Protein AF-A0A1M7NJV4-F1 (afdb_monomer_lite)

Secondary structure (DSSP, 8-state):
-HHHHHHHHHHHHHHHHHH-TTS-THHHHHHHHHHHHHHHHTT-S--PPTTS------HHHHHHHSS--TTHHHHHHHHHHHHHHHHHHHHHHHHHHHHTT----HHHHHHHHHHHHHHHTTHHHHIIIIIS-HHHHHHHHHHHHHTT-SSHHHHHHHHHHHHHHHHHHHHHTSSHHHHHHHHHHHHHHHHHTTSHHHH-S-TTSTT--THHHHHHHHHHHHHHHH-S-SSSHHHHHHHHHHT--

Foldseek 3Di:
DLVVQLVVQVVVLVVVCVVCVPADPCLSVLSNVLSNVVSVLVVLQDCDPPPDDDDPDPLQVCLLRNNDDPVVVVVVVVVVVVLVVLVVVLVVVQVVVVVVVDHDGSVLSSQLSLLQSLLSSLVSVLSLLPPSDDSSNVVQLVLCVVLPHPPSSVVSNVLSVLSNLLNVCSNQLNVLQVNLVSLLVSLVCCLPSVCQVVQDQALPGDVGHSVVSNVSSVSSVVCNVVHRGCSHVVVVVVVVVVVVD

Structure (mmCIF, N/CA/C/O backbone):
data_AF-A0A1M7NJV4-F1
#
_entry.id   AF-A0A1M7NJV4-F1
#
loop_
_atom_site.group_PDB
_atom_site.id
_atom_site.type_symbol
_atom_site.label_atom_id
_atom_site.label_alt_id
_atom_site.label_comp_id
_atom_site.label_asym_id
_atom_site.label_entity_id
_atom_site.label_seq_id
_atom_site.pdbx_PDB_ins_code
_atom_site.Cartn_x
_atom_site.Cartn_y
_atom_site.Cartn_z
_atom_site.occupancy
_atom_site.B_iso_or_equiv
_atom_site.auth_seq_id
_atom_site.auth_comp_id
_atom_site.auth_asym_id
_atom_site.auth_atom_id
_atom_site.pdbx_PDB_model_num
ATOM 1 N N . MET A 1 1 ? 15.628 10.078 13.661 1.00 40.88 1 MET A N 1
ATOM 2 C CA . MET A 1 1 ? 14.170 10.239 13.890 1.00 40.88 1 MET A CA 1
ATOM 3 C C . MET A 1 1 ? 13.419 8.907 13.846 1.00 40.88 1 MET A C 1
ATOM 5 O O . MET A 1 1 ? 12.676 8.632 14.776 1.00 40.88 1 MET A O 1
ATOM 9 N N . VAL A 1 2 ? 13.669 8.038 12.860 1.00 42.34 2 VAL A N 1
ATOM 10 C CA . VAL A 1 2 ? 13.014 6.716 12.726 1.00 42.34 2 VAL A CA 1
ATOM 11 C C . VAL A 1 2 ? 13.195 5.797 13.944 1.00 42.34 2 VAL A C 1
ATOM 13 O O . VAL A 1 2 ? 12.222 5.242 14.440 1.00 42.34 2 VAL A O 1
ATOM 16 N N . VAL A 1 3 ? 14.412 5.693 14.490 1.00 42.31 3 VAL A N 1
ATOM 17 C CA . VAL A 1 3 ? 14.688 4.879 15.693 1.00 42.31 3 VAL A CA 1
ATOM 18 C C . VAL A 1 3 ? 13.903 5.376 16.912 1.00 42.31 3 VAL A C 1
ATOM 20 O O . VAL A 1 3 ? 13.422 4.574 17.702 1.00 42.31 3 VAL A O 1
ATOM 23 N N . ILE A 1 4 ? 13.716 6.694 17.038 1.00 49.59 4 ILE A N 1
ATOM 24 C CA . ILE A 1 4 ? 12.954 7.304 18.136 1.00 49.59 4 ILE A CA 1
ATOM 25 C C . ILE A 1 4 ? 11.461 6.991 17.977 1.00 49.59 4 ILE A C 1
ATOM 27 O O . ILE A 1 4 ? 10.829 6.583 18.943 1.00 49.59 4 ILE A O 1
ATOM 31 N N . ALA A 1 5 ? 10.913 7.096 16.763 1.00 46.47 5 ALA A N 1
ATOM 32 C CA . ALA A 1 5 ? 9.524 6.725 16.486 1.00 46.47 5 ALA A CA 1
ATOM 33 C C . ALA A 1 5 ? 9.264 5.227 16.739 1.00 46.47 5 ALA A C 1
ATOM 35 O O . ALA A 1 5 ? 8.268 4.876 17.370 1.00 46.47 5 ALA A O 1
ATOM 36 N N . LEU A 1 6 ? 10.194 4.357 16.326 1.00 47.84 6 LEU A N 1
ATOM 37 C CA . LEU A 1 6 ? 10.140 2.915 16.579 1.00 47.84 6 LEU A CA 1
ATOM 38 C C . LEU A 1 6 ? 10.156 2.610 18.084 1.00 47.84 6 LEU A C 1
ATOM 40 O O . LEU A 1 6 ? 9.338 1.835 18.571 1.00 47.84 6 LEU A O 1
ATOM 44 N N . LEU A 1 7 ? 11.049 3.268 18.831 1.00 55.03 7 LEU A N 1
ATOM 45 C CA . LEU A 1 7 ? 11.130 3.148 20.286 1.00 55.03 7 LEU A CA 1
ATOM 46 C C . LEU A 1 7 ? 9.853 3.649 20.964 1.00 55.03 7 LEU A C 1
ATOM 48 O O . LEU A 1 7 ? 9.357 2.979 21.861 1.00 55.03 7 LEU A O 1
ATOM 52 N N . CYS A 1 8 ? 9.276 4.769 20.522 1.00 54.75 8 CYS A N 1
ATOM 53 C CA . CYS A 1 8 ? 8.014 5.272 21.063 1.00 54.75 8 CYS A CA 1
ATOM 54 C C . CYS A 1 8 ? 6.864 4.279 20.848 1.00 54.75 8 CYS A C 1
ATOM 56 O O . CYS A 1 8 ? 6.120 4.014 21.787 1.00 54.75 8 CYS A O 1
ATOM 58 N N . VAL A 1 9 ? 6.740 3.686 19.656 1.00 52.31 9 VAL A N 1
ATOM 59 C CA . VAL A 1 9 ? 5.712 2.672 19.359 1.00 52.31 9 VAL A CA 1
ATOM 60 C C . VAL A 1 9 ? 5.905 1.417 20.212 1.00 52.31 9 VAL A C 1
ATOM 62 O O . VAL A 1 9 ? 4.943 0.930 20.806 1.00 52.31 9 VAL A O 1
ATOM 65 N N . VAL A 1 10 ? 7.141 0.918 20.320 1.00 55.34 10 VAL A N 1
ATOM 66 C CA . VAL A 1 10 ? 7.466 -0.250 21.155 1.00 55.34 10 VAL A CA 1
ATOM 67 C C . VAL A 1 10 ? 7.158 0.034 22.622 1.00 55.34 10 VAL A C 1
ATOM 69 O O . VAL A 1 10 ? 6.495 -0.769 23.271 1.00 55.34 10 VAL A O 1
ATOM 72 N N . VAL A 1 11 ? 7.570 1.193 23.140 1.00 63.31 11 VAL A N 1
ATOM 73 C CA . VAL A 1 11 ? 7.307 1.597 24.528 1.00 63.31 11 VAL A CA 1
ATOM 74 C C . VAL A 1 11 ? 5.807 1.718 24.785 1.00 63.31 11 VAL A C 1
ATOM 76 O O . VAL A 1 11 ? 5.327 1.188 25.781 1.00 63.31 11 VAL A O 1
ATOM 79 N N . VAL A 1 12 ? 5.045 2.349 23.888 1.00 60.28 12 VAL A N 1
ATOM 80 C CA . VAL A 1 12 ? 3.585 2.473 24.028 1.00 60.28 12 VAL A CA 1
ATOM 81 C C . VAL A 1 12 ? 2.908 1.100 24.009 1.00 60.28 12 VAL A C 1
ATOM 83 O O . VAL A 1 12 ? 2.058 0.841 24.860 1.00 60.28 12 VAL A O 1
ATOM 86 N N . GLY A 1 13 ? 3.307 0.196 23.109 1.00 58.28 13 GLY A N 1
ATOM 87 C CA . GLY A 1 13 ? 2.750 -1.158 23.061 1.00 58.28 13 GLY A CA 1
ATOM 88 C C . GLY A 1 13 ? 3.118 -2.012 24.280 1.00 58.28 13 GLY A C 1
ATOM 89 O O . GLY A 1 13 ? 2.269 -2.734 24.797 1.00 58.28 13 GLY A O 1
ATOM 90 N N . VAL A 1 14 ? 4.340 -1.876 24.810 1.00 60.66 14 VAL A N 1
ATOM 91 C CA . VAL A 1 14 ? 4.762 -2.533 26.061 1.00 60.66 14 VAL A CA 1
ATOM 92 C C . VAL A 1 14 ? 3.999 -1.971 27.264 1.00 60.66 14 VAL A C 1
ATOM 94 O O . VAL A 1 14 ? 3.528 -2.732 28.105 1.00 60.66 14 VAL A O 1
ATOM 97 N N . VAL A 1 15 ? 3.808 -0.652 27.343 1.00 64.88 15 VAL A N 1
ATOM 98 C CA . VAL A 1 15 ? 3.004 -0.024 28.404 1.00 64.88 15 VAL A CA 1
ATOM 99 C C . VAL A 1 15 ? 1.544 -0.478 28.328 1.00 64.88 15 VAL A C 1
ATOM 101 O O . VAL A 1 15 ? 0.939 -0.737 29.368 1.00 64.88 15 VAL A O 1
ATOM 104 N N . ALA A 1 16 ? 0.982 -0.622 27.125 1.00 55.34 16 ALA A N 1
ATOM 105 C CA . ALA A 1 16 ? -0.363 -1.158 26.930 1.00 55.34 16 ALA A CA 1
ATOM 106 C C . ALA A 1 16 ? -0.474 -2.622 27.397 1.00 55.34 16 ALA A C 1
ATOM 108 O O . ALA A 1 16 ? -1.422 -2.955 28.106 1.00 55.34 16 ALA A O 1
ATOM 109 N N . LEU A 1 17 ? 0.526 -3.462 27.093 1.00 58.78 17 LEU A N 1
ATOM 110 C CA . LEU A 1 17 ? 0.612 -4.852 27.565 1.00 58.78 17 LEU A CA 1
ATOM 111 C C . LEU A 1 17 ? 0.644 -4.933 29.101 1.00 58.78 17 LEU A C 1
ATOM 113 O O . LEU A 1 17 ? -0.064 -5.741 29.694 1.00 58.78 17 LEU A O 1
ATOM 117 N N . ILE A 1 18 ? 1.429 -4.065 29.749 1.00 66.75 18 ILE A N 1
ATOM 118 C CA . ILE A 1 18 ? 1.540 -4.012 31.216 1.00 66.75 18 ILE A CA 1
ATOM 119 C C . ILE A 1 18 ? 0.222 -3.554 31.860 1.00 66.75 18 ILE A C 1
ATOM 121 O O . ILE A 1 18 ? -0.137 -4.028 32.936 1.00 66.75 18 ILE A O 1
ATOM 125 N N . ARG A 1 19 ? -0.506 -2.627 31.224 1.00 62.19 19 ARG A N 1
ATOM 126 C CA . ARG A 1 19 ? -1.751 -2.060 31.769 1.00 62.19 19 ARG A CA 1
ATOM 127 C C . ARG A 1 19 ? -2.991 -2.922 31.528 1.00 62.19 19 ARG A C 1
ATOM 129 O O . ARG A 1 19 ? -3.956 -2.779 32.274 1.00 62.19 19 ARG A O 1
ATOM 136 N N . HIS A 1 20 ? -2.965 -3.819 30.542 1.00 59.84 20 HIS A N 1
ATOM 137 C CA . HIS A 1 20 ? -4.092 -4.692 30.195 1.00 59.84 20 HIS A CA 1
ATOM 138 C C . HIS A 1 20 ? -3.689 -6.181 30.152 1.00 59.84 20 HIS A C 1
ATOM 140 O O . HIS A 1 20 ? -3.810 -6.820 29.108 1.00 59.84 20 HIS A O 1
ATOM 146 N N . PRO A 1 21 ? -3.263 -6.777 31.285 1.00 56.53 21 PRO A N 1
ATOM 147 C CA . PRO A 1 21 ? -2.762 -8.158 31.332 1.00 56.53 21 PRO A CA 1
ATOM 148 C C . PRO A 1 21 ? -3.819 -9.225 30.993 1.00 56.53 21 PRO A C 1
ATOM 150 O O . PRO A 1 21 ? -3.460 -10.352 30.666 1.00 56.53 21 PRO A O 1
ATOM 153 N N . ASN A 1 22 ? -5.108 -8.867 31.043 1.00 57.56 22 ASN A N 1
ATOM 154 C CA . ASN A 1 22 ? -6.239 -9.742 30.711 1.00 57.56 22 ASN A CA 1
ATOM 155 C C . ASN A 1 22 ? -6.882 -9.412 29.348 1.00 57.56 22 ASN A C 1
ATOM 157 O O . ASN A 1 22 ? -7.946 -9.946 29.036 1.00 57.56 22 ASN A O 1
ATOM 161 N N . GLY A 1 23 ? -6.292 -8.504 28.560 1.00 56.00 23 GLY A N 1
ATOM 162 C CA . GLY A 1 23 ? -6.743 -8.242 27.191 1.00 56.00 23 GLY A CA 1
ATOM 163 C C . GLY A 1 23 ? -6.488 -9.458 26.289 1.00 56.00 23 GLY A C 1
ATOM 164 O O . GLY A 1 23 ? -5.584 -10.249 26.578 1.00 56.00 23 GLY A O 1
ATOM 165 N N . PRO A 1 24 ? -7.268 -9.664 25.211 1.00 54.44 24 PRO A N 1
ATOM 166 C CA . PRO A 1 24 ? -6.994 -10.729 24.252 1.00 54.44 24 PRO A CA 1
ATOM 167 C C . PRO A 1 24 ? -5.530 -10.654 23.798 1.00 54.44 24 PRO A C 1
ATOM 169 O O . PRO A 1 24 ? -5.062 -9.603 23.372 1.00 54.44 24 PRO A O 1
ATOM 172 N N . PHE A 1 25 ? -4.812 -11.779 23.879 1.00 47.44 25 PHE A N 1
ATOM 173 C CA . PHE A 1 25 ? -3.362 -11.903 23.636 1.00 47.44 25 PHE A CA 1
ATOM 174 C C . PHE A 1 25 ? -2.857 -11.182 22.365 1.00 47.44 25 PHE A C 1
ATOM 176 O O . PHE A 1 25 ? -1.717 -10.727 22.306 1.00 47.44 25 PHE A O 1
ATOM 183 N N . PHE A 1 26 ? -3.717 -11.038 21.353 1.00 46.41 26 PHE A N 1
ATOM 184 C CA . PHE A 1 26 ? -3.410 -10.406 20.068 1.00 46.41 26 PHE A CA 1
ATOM 185 C C . PHE A 1 26 ? -3.551 -8.875 20.031 1.00 46.41 26 PHE A C 1
ATOM 187 O O . PHE A 1 26 ? -3.080 -8.253 19.082 1.00 46.41 26 PHE A O 1
ATOM 194 N N . GLU A 1 27 ? -4.162 -8.243 21.031 1.00 52.28 27 GLU A N 1
ATOM 195 C CA . GLU A 1 27 ? -4.430 -6.799 21.037 1.00 52.28 27 GLU A CA 1
ATOM 196 C C . GLU A 1 27 ? -3.144 -5.946 21.080 1.00 52.28 27 GLU A C 1
ATOM 198 O O . GLU A 1 27 ? -2.984 -5.077 20.221 1.00 52.28 27 GLU A O 1
ATOM 203 N N . PRO A 1 28 ? -2.137 -6.237 21.923 1.00 50.47 28 PRO A N 1
ATOM 204 C CA . PRO A 1 28 ? -0.866 -5.507 21.902 1.00 50.47 28 PRO A CA 1
ATOM 205 C C . PRO A 1 28 ? -0.027 -5.818 20.652 1.00 50.47 28 PRO A C 1
ATOM 207 O O . PRO A 1 28 ? 0.592 -4.919 20.079 1.00 50.47 28 PRO A O 1
ATOM 210 N N . LEU A 1 29 ? -0.043 -7.074 20.179 1.00 47.31 29 LEU A N 1
ATOM 211 C CA . LEU A 1 29 ? 0.618 -7.487 18.933 1.00 47.31 29 LEU A CA 1
ATOM 212 C C . LEU A 1 29 ? 0.056 -6.742 17.717 1.00 47.31 29 LEU A C 1
ATOM 214 O O . LEU A 1 29 ? 0.819 -6.378 16.825 1.00 47.31 29 LEU A O 1
ATOM 218 N N . SER A 1 30 ? -1.251 -6.464 17.706 1.00 50.47 30 SER A N 1
ATOM 219 C CA . SER A 1 30 ? -1.910 -5.743 16.616 1.00 50.47 30 SER A CA 1
ATOM 220 C C . SER A 1 30 ? -1.475 -4.287 16.474 1.00 50.47 30 SER A C 1
ATOM 222 O O . SER A 1 30 ? -1.506 -3.749 15.372 1.00 50.47 30 SER A O 1
ATOM 224 N N . ILE A 1 31 ? -1.024 -3.668 17.569 1.00 54.28 31 ILE A N 1
ATOM 225 C CA . ILE A 1 31 ? -0.518 -2.291 17.599 1.00 54.28 31 ILE A CA 1
ATOM 226 C C . ILE A 1 31 ? 0.987 -2.276 17.296 1.00 54.28 31 ILE A C 1
ATOM 228 O O . ILE A 1 31 ? 1.476 -1.418 16.560 1.00 54.28 31 ILE A O 1
ATOM 232 N N . LEU A 1 32 ? 1.723 -3.251 17.839 1.00 52.75 32 LEU A N 1
ATOM 233 C CA . LEU A 1 32 ? 3.174 -3.349 17.705 1.00 52.75 32 LEU A CA 1
ATOM 234 C C . LEU A 1 32 ? 3.617 -3.724 16.285 1.00 52.75 32 LEU A C 1
ATOM 236 O O . LEU A 1 32 ? 4.531 -3.083 15.773 1.00 52.75 32 LEU A O 1
ATOM 240 N N . LEU A 1 33 ? 2.984 -4.711 15.631 1.00 53.62 33 LEU A N 1
ATOM 241 C CA . LEU A 1 33 ? 3.426 -5.206 14.315 1.00 53.62 33 LEU A CA 1
ATOM 242 C C . LEU A 1 33 ? 3.372 -4.120 13.225 1.00 53.62 33 LEU A C 1
ATOM 244 O O . LEU A 1 33 ? 4.400 -3.854 12.605 1.00 53.62 33 LEU A O 1
ATOM 248 N N . PRO A 1 34 ? 2.233 -3.441 12.991 1.00 53.09 34 PRO A N 1
ATOM 249 C CA . PRO A 1 34 ? 2.132 -2.451 11.924 1.00 53.09 34 PRO A CA 1
ATOM 250 C C . PRO A 1 34 ? 2.998 -1.225 12.207 1.00 53.09 34 PRO A C 1
ATOM 252 O O . PRO A 1 34 ? 3.628 -0.709 11.295 1.00 53.09 34 PRO A O 1
ATOM 255 N N . GLY A 1 35 ? 3.107 -0.784 13.465 1.00 52.25 35 GLY A N 1
ATOM 256 C CA . GLY A 1 35 ? 3.945 0.362 13.818 1.00 52.25 35 GLY A CA 1
ATOM 257 C C . GLY A 1 35 ? 5.448 0.098 13.644 1.00 52.25 35 GLY A C 1
ATOM 258 O O . GLY A 1 35 ? 6.168 0.972 13.156 1.00 52.25 35 GLY A O 1
ATOM 259 N N . LEU A 1 36 ? 5.923 -1.117 13.952 1.00 50.00 36 LEU A N 1
ATOM 260 C CA . LEU A 1 36 ? 7.315 -1.519 13.700 1.00 50.00 36 LEU A CA 1
ATOM 261 C C . LEU A 1 36 ? 7.633 -1.581 12.201 1.00 50.00 36 LEU A C 1
ATOM 263 O O . LEU A 1 36 ? 8.742 -1.245 11.785 1.00 50.00 36 LEU A O 1
ATOM 267 N N . ILE A 1 37 ? 6.660 -2.001 11.390 1.00 53.66 37 ILE A N 1
ATOM 268 C CA . ILE A 1 37 ? 6.857 -2.211 9.957 1.00 53.66 37 ILE A CA 1
ATOM 269 C C . ILE A 1 37 ? 6.634 -0.912 9.159 1.00 53.66 37 ILE A C 1
ATOM 271 O O . ILE A 1 37 ? 7.413 -0.634 8.253 1.00 53.66 37 ILE A O 1
ATOM 275 N N . ILE A 1 38 ? 5.688 -0.045 9.545 1.00 52.12 38 ILE A N 1
ATOM 276 C CA . ILE A 1 38 ? 5.536 1.323 9.002 1.00 52.12 38 ILE A CA 1
ATOM 277 C C . ILE A 1 38 ? 6.801 2.149 9.286 1.00 52.12 38 ILE A C 1
ATOM 279 O O . ILE A 1 38 ? 7.295 2.850 8.405 1.00 52.12 38 ILE A O 1
ATOM 283 N N . GLY A 1 39 ? 7.388 2.012 10.481 1.00 45.84 39 GLY A N 1
ATOM 284 C CA . GLY A 1 39 ? 8.681 2.622 10.801 1.00 45.84 39 GLY A CA 1
ATOM 285 C C . GLY A 1 39 ? 9.827 2.119 9.914 1.00 45.84 39 GLY A C 1
ATOM 286 O O . GLY A 1 39 ? 10.724 2.892 9.590 1.00 45.84 39 GLY A O 1
ATOM 287 N N . ARG A 1 40 ? 9.782 0.852 9.479 1.00 46.78 40 ARG A N 1
ATOM 288 C CA . ARG A 1 40 ? 10.789 0.236 8.599 1.00 46.78 40 ARG A CA 1
ATOM 289 C C . ARG A 1 40 ? 10.595 0.574 7.116 1.00 46.78 40 ARG A C 1
ATOM 291 O O . ARG A 1 40 ? 11.582 0.787 6.425 1.00 46.78 40 ARG A O 1
ATOM 298 N N . LEU A 1 41 ? 9.352 0.715 6.654 1.00 49.78 41 LEU A N 1
ATOM 299 C CA . LEU A 1 41 ? 8.993 1.244 5.326 1.00 49.78 41 LEU A CA 1
ATOM 300 C C . LEU A 1 41 ? 9.603 2.628 5.072 1.00 49.78 41 LEU A C 1
ATOM 302 O O . LEU A 1 41 ? 10.059 2.930 3.977 1.00 49.78 41 LEU A O 1
ATOM 306 N N . LEU A 1 42 ? 9.651 3.459 6.113 1.00 50.50 42 LEU A N 1
ATOM 307 C CA . LEU A 1 42 ? 10.257 4.791 6.066 1.00 50.50 42 LEU A CA 1
ATOM 308 C C . LEU A 1 42 ? 11.775 4.763 6.322 1.00 50.50 42 LEU A C 1
ATOM 310 O O . LEU A 1 42 ? 12.441 5.780 6.155 1.00 50.50 42 LEU A O 1
ATOM 314 N N . SER A 1 43 ? 12.331 3.621 6.748 1.00 44.62 43 SER A N 1
ATOM 315 C CA . SER A 1 43 ? 13.756 3.454 7.069 1.00 44.62 43 SER A CA 1
ATOM 316 C C . SER A 1 43 ? 14.586 2.892 5.917 1.00 44.62 43 SER A C 1
ATOM 318 O O . SER A 1 43 ? 15.808 2.841 6.036 1.00 44.62 43 SER A O 1
ATOM 320 N N . THR A 1 44 ? 13.953 2.397 4.852 1.00 42.88 44 THR A N 1
ATOM 321 C CA . THR A 1 44 ? 14.640 1.831 3.679 1.00 42.88 44 THR A CA 1
ATOM 322 C C . THR A 1 44 ? 15.007 2.875 2.631 1.00 42.88 44 THR A C 1
ATOM 324 O O . THR A 1 44 ? 15.684 2.535 1.669 1.00 42.88 44 THR A O 1
ATOM 327 N N . VAL A 1 45 ? 14.662 4.149 2.847 1.00 44.88 45 VAL A N 1
ATOM 328 C CA . VAL A 1 45 ? 15.275 5.262 2.118 1.00 44.88 45 VAL A CA 1
ATOM 329 C C . VAL A 1 45 ? 16.673 5.459 2.693 1.00 44.88 45 VAL A C 1
ATOM 331 O O . VAL A 1 45 ? 16.854 6.043 3.763 1.00 44.88 45 VAL A O 1
ATOM 334 N N . TRP A 1 46 ? 17.674 4.900 2.022 1.00 39.78 46 TRP A N 1
ATOM 335 C CA . TRP A 1 46 ? 19.067 5.054 2.420 1.00 39.78 46 TRP A CA 1
ATOM 336 C C . TRP A 1 46 ? 19.460 6.535 2.359 1.00 39.78 46 TRP A C 1
ATOM 338 O O . TRP A 1 46 ? 19.724 7.068 1.292 1.00 39.78 46 TRP A O 1
ATOM 348 N N . LEU A 1 47 ? 19.563 7.224 3.495 1.00 41.12 47 LEU A N 1
ATOM 349 C CA . LEU A 1 47 ? 20.233 8.527 3.548 1.00 41.12 47 LEU A CA 1
ATOM 350 C C . LEU A 1 47 ? 21.742 8.294 3.416 1.00 41.12 47 LEU A C 1
ATOM 352 O O . LEU A 1 47 ? 22.470 8.302 4.407 1.00 41.12 47 LEU A O 1
ATOM 356 N N . ILE A 1 48 ? 22.218 8.011 2.202 1.00 43.25 48 ILE A N 1
ATOM 357 C C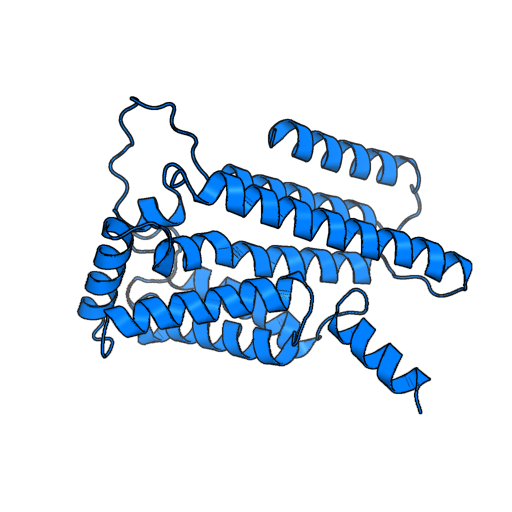A . ILE A 1 48 ? 23.652 8.003 1.915 1.00 43.25 48 ILE A CA 1
ATOM 358 C C . ILE A 1 48 ? 24.140 9.431 2.171 1.00 43.25 48 ILE A C 1
ATOM 360 O O . ILE A 1 48 ? 23.649 10.352 1.514 1.00 43.25 48 ILE A O 1
ATOM 364 N N . PRO A 1 49 ? 25.077 9.658 3.111 1.00 43.16 49 PRO A N 1
ATOM 365 C CA . PRO A 1 49 ? 25.702 10.962 3.255 1.00 43.16 49 PRO A CA 1
ATOM 366 C C . PRO A 1 49 ? 26.316 11.343 1.908 1.00 43.16 49 PRO A C 1
ATOM 368 O O . PRO A 1 49 ? 27.014 10.523 1.306 1.00 43.16 49 PRO A O 1
ATOM 371 N N . ALA A 1 50 ? 26.035 12.554 1.424 1.00 41.53 50 ALA A N 1
ATOM 372 C CA . ALA A 1 50 ? 26.542 13.032 0.142 1.00 41.53 50 ALA A CA 1
ATOM 373 C C . ALA A 1 50 ? 28.049 12.722 0.007 1.00 41.53 50 ALA A C 1
ATOM 375 O O . ALA A 1 50 ? 28.851 13.188 0.815 1.00 41.53 50 ALA A O 1
ATOM 376 N N . GLY A 1 51 ? 28.423 11.901 -0.984 1.00 48.53 51 GLY A N 1
ATOM 377 C CA . GLY A 1 51 ? 29.823 11.575 -1.293 1.00 48.53 51 GLY A CA 1
ATOM 378 C C . GLY A 1 51 ? 30.302 10.142 -1.011 1.00 48.53 51 GLY A C 1
ATOM 379 O O . GLY A 1 51 ? 31.470 9.862 -1.268 1.00 48.53 51 GLY A O 1
ATOM 380 N N . GLN A 1 52 ? 29.460 9.221 -0.526 1.00 44.81 52 GLN A N 1
ATOM 381 C CA . GLN A 1 52 ? 29.828 7.795 -0.423 1.00 44.81 52 GLN A CA 1
ATOM 382 C C . GLN A 1 52 ? 29.467 7.020 -1.709 1.00 44.81 52 GLN A C 1
ATOM 384 O O . GLN A 1 52 ? 28.392 7.250 -2.270 1.00 44.81 52 GLN A O 1
ATOM 389 N N . PRO A 1 53 ? 30.322 6.094 -2.188 1.00 46.34 53 PRO A N 1
ATOM 390 C CA . PRO A 1 53 ? 30.024 5.284 -3.364 1.00 46.34 53 PRO A CA 1
ATOM 391 C C . PRO A 1 53 ? 28.851 4.341 -3.076 1.00 46.34 53 PRO A C 1
ATOM 393 O O . PRO A 1 53 ? 28.945 3.435 -2.248 1.00 46.34 53 PRO A O 1
ATOM 396 N N . VAL A 1 54 ? 27.736 4.562 -3.771 1.00 50.66 54 VAL A N 1
ATOM 397 C CA . VAL A 1 54 ? 26.583 3.655 -3.764 1.00 50.66 54 VAL A CA 1
ATOM 398 C C . VAL A 1 54 ? 27.029 2.341 -4.421 1.00 50.66 54 VAL A C 1
ATOM 400 O O . VAL A 1 54 ? 27.635 2.396 -5.498 1.00 50.66 54 VAL A O 1
ATOM 403 N N . PRO A 1 55 ? 26.767 1.157 -3.831 1.00 48.22 55 PRO A N 1
ATOM 404 C CA . PRO A 1 55 ? 26.883 -0.100 -4.569 1.00 48.22 55 PRO A CA 1
ATOM 405 C C . PRO A 1 55 ? 26.121 0.047 -5.891 1.00 48.22 55 PRO A C 1
ATOM 407 O O . PRO A 1 55 ? 25.081 0.700 -5.890 1.00 48.22 55 PRO A O 1
ATOM 410 N N . LYS A 1 56 ? 26.615 -0.508 -7.010 1.00 49.56 56 LYS A N 1
ATOM 411 C CA . LYS A 1 56 ? 25.902 -0.483 -8.304 1.00 49.56 56 LYS A CA 1
ATOM 412 C C . LYS A 1 56 ? 24.547 -1.200 -8.172 1.00 49.56 56 LYS A C 1
ATOM 414 O O . LYS A 1 56 ? 24.426 -2.375 -8.499 1.00 49.56 56 LYS A O 1
ATOM 419 N N . LEU A 1 57 ? 23.549 -0.502 -7.651 1.00 53.97 57 LEU A N 1
ATOM 420 C CA . LEU A 1 57 ? 22.146 -0.857 -7.729 1.00 53.97 57 LEU A CA 1
ATOM 421 C C . LEU A 1 57 ? 21.722 -0.627 -9.176 1.00 53.97 57 LEU A C 1
ATOM 423 O O . LEU A 1 57 ? 22.137 0.357 -9.790 1.00 53.97 57 LEU A O 1
ATOM 427 N N . SER A 1 58 ? 20.918 -1.529 -9.731 1.00 60.62 58 SER A N 1
ATOM 428 C CA . SER A 1 58 ? 20.264 -1.252 -11.007 1.00 60.62 58 SER A CA 1
ATOM 429 C C . SER A 1 58 ? 19.409 0.008 -10.870 1.00 60.62 58 SER A C 1
ATOM 431 O O . SER A 1 58 ? 18.853 0.270 -9.803 1.00 60.62 58 SER A O 1
ATOM 433 N N . GLU A 1 59 ? 19.289 0.781 -11.946 1.00 60.53 59 GLU A N 1
ATOM 434 C CA . GLU A 1 59 ? 18.536 2.046 -11.975 1.00 60.53 59 GLU A CA 1
ATOM 435 C C . GLU A 1 59 ? 17.095 1.876 -11.457 1.00 60.53 59 GLU A C 1
ATOM 437 O O . GLU A 1 59 ? 16.583 2.739 -10.746 1.00 60.53 59 GLU A O 1
ATOM 442 N N . LEU A 1 60 ? 16.510 0.694 -11.685 1.00 58.47 60 LEU A N 1
ATOM 443 C CA . LEU A 1 60 ? 15.228 0.254 -11.131 1.00 58.47 60 LEU A CA 1
ATOM 444 C C . LEU A 1 60 ? 15.204 0.252 -9.591 1.00 58.47 60 LEU A C 1
ATOM 446 O O . LEU A 1 60 ? 14.346 0.863 -8.961 1.00 58.47 60 LEU A O 1
ATOM 450 N N . ILE A 1 61 ? 16.201 -0.381 -8.968 1.00 61.69 61 ILE A N 1
ATOM 451 C CA . ILE A 1 61 ? 16.295 -0.505 -7.509 1.00 61.69 61 ILE A CA 1
ATOM 452 C C . ILE A 1 61 ? 16.696 0.845 -6.892 1.00 61.69 61 ILE A C 1
ATOM 454 O O . ILE A 1 61 ? 16.356 1.121 -5.743 1.00 61.69 61 ILE A O 1
ATOM 458 N N . LEU A 1 62 ? 17.368 1.722 -7.648 1.00 57.47 62 LEU A N 1
ATOM 459 C CA . LEU A 1 62 ? 17.632 3.101 -7.233 1.00 57.47 62 LEU A CA 1
ATOM 460 C C . LEU A 1 62 ? 16.334 3.925 -7.150 1.00 57.47 62 LEU A C 1
ATOM 462 O O . LEU A 1 62 ? 16.184 4.718 -6.225 1.00 57.47 62 LEU A O 1
ATOM 466 N N . GLY A 1 63 ? 15.380 3.708 -8.060 1.00 53.69 63 GLY A N 1
ATOM 467 C CA . GLY A 1 63 ? 14.051 4.323 -7.990 1.00 53.69 63 GLY A CA 1
ATOM 468 C C . GLY A 1 63 ? 13.195 3.807 -6.828 1.00 53.69 63 GLY A C 1
ATOM 469 O O . GLY A 1 63 ? 12.445 4.578 -6.233 1.00 53.69 63 GLY A O 1
ATOM 470 N N . GLU A 1 64 ? 13.336 2.527 -6.476 1.00 60.72 64 GLU A N 1
ATOM 471 C CA . GLU A 1 64 ? 12.519 1.876 -5.439 1.00 60.72 64 GLU A CA 1
ATOM 472 C C . GLU A 1 64 ? 13.132 1.927 -4.024 1.00 60.72 64 GLU A C 1
ATOM 474 O O . GLU A 1 64 ? 12.401 1.919 -3.033 1.00 60.72 64 GLU A O 1
ATOM 479 N N . THR A 1 65 ? 14.465 1.980 -3.901 1.00 53.91 65 THR A N 1
ATOM 480 C CA . THR A 1 65 ? 15.192 1.913 -2.611 1.00 53.91 65 THR A CA 1
ATOM 481 C C . THR A 1 65 ? 16.422 2.832 -2.512 1.00 53.91 65 THR A C 1
ATOM 483 O O . THR A 1 65 ? 17.140 2.800 -1.509 1.00 53.91 65 THR A O 1
ATOM 486 N N . GLY A 1 66 ? 16.701 3.636 -3.545 1.00 48.12 66 GLY A N 1
ATOM 487 C CA . GLY A 1 66 ? 17.902 4.468 -3.634 1.00 48.12 66 GLY A CA 1
ATOM 488 C C . GLY A 1 66 ? 17.937 5.642 -2.652 1.00 48.12 66 GLY A C 1
ATOM 489 O O . GLY A 1 66 ? 16.990 5.856 -1.887 1.00 48.12 66 GLY A O 1
ATOM 490 N N . PRO A 1 67 ? 19.040 6.418 -2.643 1.00 44.34 67 PRO A N 1
ATOM 491 C CA . PRO A 1 67 ? 19.164 7.557 -1.761 1.00 44.34 67 PRO A CA 1
ATOM 492 C C . PRO A 1 67 ? 18.075 8.552 -2.106 1.00 44.34 67 PRO A C 1
ATOM 494 O O . PRO A 1 67 ? 18.050 9.072 -3.219 1.00 44.34 67 PRO A O 1
ATOM 497 N N . GLY A 1 68 ? 17.139 8.714 -1.168 1.00 50.72 68 GLY A N 1
ATOM 498 C CA . GLY A 1 68 ? 15.882 9.413 -1.384 1.00 50.72 68 GLY A CA 1
ATOM 499 C C . GLY A 1 68 ? 16.095 10.670 -2.207 1.00 50.72 68 GLY A C 1
ATOM 500 O O . GLY A 1 68 ? 16.919 11.517 -1.864 1.00 50.72 68 GLY A O 1
ATOM 501 N N . VAL A 1 69 ? 15.376 10.769 -3.322 1.00 51.25 69 VAL A N 1
ATOM 502 C CA . VAL A 1 69 ? 15.363 11.979 -4.141 1.00 51.25 69 VAL A CA 1
ATOM 503 C C . VAL A 1 69 ? 15.057 13.156 -3.210 1.00 51.25 69 VAL A C 1
ATOM 505 O O . VAL A 1 69 ? 14.139 13.063 -2.401 1.00 51.25 69 VAL A O 1
ATOM 508 N N . ALA A 1 70 ? 15.814 14.254 -3.281 1.00 47.00 70 ALA A N 1
ATOM 509 C CA . ALA A 1 70 ? 15.763 15.331 -2.277 1.00 47.00 70 ALA A CA 1
ATOM 510 C C . ALA A 1 70 ? 14.346 15.900 -2.021 1.00 47.00 70 ALA A C 1
ATOM 512 O O . ALA A 1 70 ? 14.042 16.375 -0.931 1.00 47.00 70 ALA A O 1
ATOM 513 N N . TYR A 1 71 ? 13.453 15.816 -3.011 1.00 51.91 71 TYR A N 1
ATOM 514 C CA . TYR A 1 71 ? 12.057 16.252 -2.910 1.00 51.91 71 TYR A CA 1
ATOM 515 C C . TYR A 1 71 ? 11.118 15.237 -2.224 1.00 51.91 71 TYR A C 1
ATOM 517 O O . TYR A 1 71 ? 10.008 15.600 -1.835 1.00 51.91 71 TYR A O 1
ATOM 525 N N . PHE A 1 72 ? 11.543 13.986 -2.028 1.00 54.66 72 PHE A N 1
ATOM 526 C CA . PHE A 1 72 ? 10.755 12.943 -1.360 1.00 54.66 72 PHE A CA 1
ATOM 527 C C . PHE A 1 72 ? 10.786 13.021 0.160 1.00 54.66 72 PHE A C 1
ATOM 529 O O . PHE A 1 72 ? 9.819 12.635 0.815 1.00 54.66 72 PHE A O 1
ATOM 536 N N . GLU A 1 73 ? 11.865 13.536 0.740 1.00 55.50 73 GLU A N 1
ATOM 537 C CA . GLU A 1 73 ? 11.973 13.715 2.187 1.00 55.50 73 GLU A CA 1
ATOM 538 C C . GLU A 1 73 ? 10.863 14.633 2.750 1.00 55.50 73 GLU A C 1
ATOM 540 O O . GLU A 1 73 ? 10.149 14.206 3.661 1.00 55.50 73 GLU A O 1
ATOM 545 N N . PRO A 1 74 ? 10.586 15.830 2.191 1.00 58.53 74 PRO A N 1
ATOM 546 C CA . PRO A 1 74 ? 9.482 16.658 2.679 1.00 58.53 74 PRO A CA 1
ATOM 547 C C . PRO A 1 74 ? 8.099 16.059 2.379 1.00 58.53 74 PRO A C 1
ATOM 549 O O . PRO A 1 74 ? 7.198 16.169 3.211 1.00 58.53 74 PRO A O 1
ATOM 552 N N . LEU A 1 75 ? 7.910 15.401 1.230 1.00 62.19 75 LEU A N 1
ATOM 553 C CA . LEU A 1 75 ? 6.626 14.784 0.875 1.00 62.19 75 LEU A CA 1
ATOM 554 C C . LEU A 1 75 ? 6.295 13.593 1.786 1.00 62.19 75 LEU A C 1
ATOM 556 O O . LEU A 1 75 ? 5.170 13.476 2.274 1.00 62.19 75 LEU A O 1
ATOM 560 N N . SER A 1 76 ? 7.286 12.744 2.067 1.00 59.56 76 SER A N 1
ATOM 561 C CA . SER A 1 76 ? 7.151 11.641 3.020 1.00 59.56 76 SER A CA 1
ATOM 562 C C . SER A 1 76 ? 6.868 12.158 4.430 1.00 59.56 76 SER A C 1
ATOM 564 O O . SER A 1 76 ? 6.006 11.604 5.107 1.00 59.56 76 SER A O 1
ATOM 566 N N . LEU A 1 77 ? 7.483 13.269 4.851 1.00 60.19 77 LEU A N 1
ATOM 567 C CA . LEU A 1 77 ? 7.171 13.908 6.128 1.00 60.19 77 LEU A CA 1
ATOM 568 C C . LEU A 1 77 ? 5.717 14.403 6.192 1.00 60.19 77 LEU A C 1
ATOM 570 O O . LEU A 1 77 ? 5.018 14.098 7.158 1.00 60.19 77 LEU A O 1
ATOM 574 N N . VAL A 1 78 ? 5.238 15.121 5.168 1.00 68.12 78 VAL A N 1
ATOM 575 C CA . VAL A 1 78 ? 3.834 15.572 5.084 1.00 68.12 78 VAL A CA 1
ATOM 576 C C . VAL A 1 78 ? 2.885 14.381 5.169 1.00 68.12 78 VAL A C 1
ATOM 578 O O . VAL A 1 78 ? 1.897 14.418 5.904 1.00 68.12 78 VAL A O 1
ATOM 581 N N . PHE A 1 79 ? 3.202 13.306 4.457 1.00 67.12 79 PHE A N 1
ATOM 582 C CA . PHE A 1 79 ? 2.380 12.111 4.423 1.00 67.12 79 PHE A CA 1
ATOM 583 C C . PHE A 1 79 ? 2.378 11.362 5.769 1.00 67.12 79 PHE A C 1
ATOM 585 O O . PHE A 1 79 ? 1.316 10.991 6.265 1.00 67.12 79 PHE A O 1
ATOM 592 N N . VAL A 1 80 ? 3.532 11.219 6.427 1.00 64.69 80 VAL A N 1
ATOM 593 C CA . VAL A 1 80 ? 3.641 10.652 7.783 1.00 64.69 80 VAL A CA 1
ATOM 594 C C . VAL A 1 80 ? 2.842 11.471 8.786 1.00 64.69 80 VAL A C 1
ATOM 596 O O . VAL A 1 80 ? 2.126 10.900 9.612 1.00 64.69 80 VAL A O 1
ATOM 599 N N . VAL A 1 81 ? 2.919 12.801 8.707 1.00 67.75 81 VAL A N 1
ATOM 600 C CA . VAL A 1 81 ? 2.113 13.697 9.543 1.00 67.75 81 VAL A CA 1
ATOM 601 C C . VAL A 1 81 ? 0.628 13.488 9.256 1.00 67.75 81 VAL A C 1
ATOM 603 O O . VAL A 1 81 ? -0.141 13.320 10.198 1.00 67.75 81 VAL A O 1
ATOM 606 N N . ALA A 1 82 ? 0.214 13.410 7.990 1.00 71.31 82 ALA A N 1
ATOM 607 C CA . ALA A 1 82 ? -1.180 13.178 7.619 1.00 71.31 82 ALA A CA 1
ATOM 608 C C . ALA A 1 82 ? -1.715 11.833 8.143 1.00 71.31 82 ALA A C 1
ATOM 610 O O . ALA A 1 82 ? -2.793 11.797 8.738 1.00 71.31 82 ALA A O 1
ATOM 611 N N . VAL A 1 83 ? -0.955 10.742 7.993 1.00 70.50 83 VAL A N 1
ATOM 612 C CA . VAL A 1 83 ? -1.317 9.418 8.529 1.00 70.50 83 VAL A CA 1
ATOM 613 C C . VAL A 1 83 ? -1.361 9.443 10.055 1.00 70.50 83 VAL A C 1
ATOM 615 O O . VAL A 1 83 ? -2.306 8.928 10.647 1.00 70.50 83 VAL A O 1
ATOM 618 N N . SER A 1 84 ? -0.394 10.094 10.705 1.00 68.62 84 SER A N 1
ATOM 619 C CA . SER A 1 84 ? -0.356 10.215 12.168 1.00 68.62 84 SER A CA 1
ATOM 620 C C . SER A 1 84 ? -1.558 10.996 12.694 1.00 68.62 84 SER A C 1
ATOM 622 O O . SER A 1 84 ? -2.243 10.536 13.604 1.00 68.62 84 SER A O 1
ATOM 624 N N . LEU A 1 85 ? -1.871 12.145 12.088 1.00 72.12 85 LEU A N 1
ATOM 625 C CA . LEU A 1 85 ? -3.045 12.948 12.429 1.00 72.12 85 LEU A CA 1
ATOM 626 C C . LEU A 1 85 ? -4.344 12.181 12.175 1.00 72.12 85 LEU A C 1
ATOM 628 O O . LEU A 1 85 ? -5.259 12.249 12.993 1.00 72.12 85 LEU A O 1
ATOM 632 N N . TYR A 1 86 ? -4.422 11.418 11.083 1.00 73.38 86 TYR A N 1
ATOM 633 C CA . TYR A 1 86 ? -5.562 10.554 10.796 1.00 73.38 86 TYR A CA 1
ATOM 634 C C . TYR A 1 86 ? -5.741 9.484 11.879 1.00 73.38 86 TYR A C 1
ATOM 636 O O . TYR A 1 86 ? -6.826 9.375 12.448 1.00 73.38 86 TYR A O 1
ATOM 644 N N . VAL A 1 87 ? -4.687 8.740 12.227 1.00 70.69 87 VAL A N 1
ATOM 645 C CA . VAL A 1 87 ? -4.738 7.709 13.276 1.00 70.69 87 VAL A CA 1
ATOM 646 C C . VAL A 1 87 ? -5.110 8.324 14.627 1.00 70.69 87 VAL A C 1
ATOM 648 O O . VAL A 1 87 ? -5.992 7.800 15.304 1.00 70.69 87 VAL A O 1
ATOM 651 N N . LEU A 1 88 ? -4.521 9.466 14.995 1.00 69.25 88 LEU A N 1
ATOM 652 C CA . LEU A 1 88 ? -4.848 10.184 16.232 1.00 69.25 88 LEU A CA 1
ATOM 653 C C . LEU A 1 88 ? -6.308 10.653 16.259 1.00 69.25 88 LEU A C 1
ATOM 655 O O . LEU A 1 88 ? -6.987 10.486 17.272 1.00 69.25 88 LEU A O 1
ATOM 659 N N . ALA A 1 89 ? -6.823 11.186 15.150 1.00 70.94 89 ALA A N 1
ATOM 660 C CA . ALA A 1 89 ? -8.223 11.585 15.042 1.00 70.94 89 ALA A CA 1
ATOM 661 C C . ALA A 1 89 ? -9.166 10.382 15.199 1.00 70.94 89 ALA A C 1
ATOM 663 O O . ALA A 1 89 ? -10.193 10.476 15.873 1.00 70.94 89 ALA A O 1
ATOM 664 N N . GLN A 1 90 ? -8.814 9.235 14.619 1.00 72.75 90 GLN A N 1
ATOM 665 C CA . GLN A 1 90 ? -9.593 8.004 14.749 1.00 72.75 90 GLN A CA 1
ATOM 666 C C . GLN A 1 90 ? -9.509 7.423 16.170 1.00 72.75 90 GLN A C 1
ATOM 668 O O . GLN A 1 90 ? -10.524 6.979 16.708 1.00 72.75 90 GLN A O 1
ATOM 673 N N . ALA A 1 91 ? -8.347 7.498 16.822 1.00 67.94 91 ALA A N 1
ATOM 674 C CA . ALA A 1 91 ? -8.159 7.073 18.207 1.00 67.94 91 ALA A CA 1
ATOM 675 C C . ALA A 1 91 ? -8.969 7.943 19.177 1.00 67.94 91 ALA A C 1
ATOM 677 O O . ALA A 1 91 ? -9.709 7.417 20.006 1.00 67.94 91 ALA A O 1
ATOM 678 N N . HIS A 1 92 ? -8.929 9.267 19.011 1.00 67.44 92 HIS A N 1
ATOM 679 C CA . HIS A 1 92 ? -9.749 10.186 19.799 1.00 67.44 92 HIS A CA 1
ATOM 680 C C . HIS A 1 92 ? -11.243 9.875 19.642 1.00 67.44 92 HIS A C 1
ATOM 682 O O . HIS A 1 92 ? -11.964 9.758 20.629 1.00 67.44 92 HIS A O 1
ATOM 688 N N . ARG A 1 93 ? -11.712 9.664 18.403 1.00 69.25 93 ARG A N 1
ATOM 689 C CA . ARG A 1 93 ? -13.104 9.262 18.138 1.00 69.25 93 ARG A CA 1
ATOM 690 C C . ARG A 1 93 ? -13.469 7.942 18.802 1.00 69.25 93 ARG A C 1
ATOM 692 O O . ARG A 1 93 ? -14.590 7.812 19.268 1.00 69.25 93 ARG A O 1
ATOM 699 N N . SER A 1 94 ? -12.546 6.989 18.842 1.00 66.94 94 SER A N 1
ATOM 700 C CA . SER A 1 94 ? -12.747 5.690 19.487 1.00 66.94 94 SER A CA 1
ATOM 701 C C . SER A 1 94 ? -12.947 5.832 20.991 1.00 66.94 94 SER A C 1
ATOM 703 O O . SER A 1 94 ? -13.860 5.232 21.546 1.00 66.94 94 SER A O 1
ATOM 705 N N . ILE A 1 95 ? -12.163 6.698 21.635 1.00 65.50 95 ILE A N 1
ATOM 706 C CA . ILE A 1 95 ? -12.306 7.016 23.061 1.00 65.50 95 ILE A CA 1
ATOM 707 C C . ILE A 1 95 ? -13.656 7.702 23.327 1.00 65.50 95 ILE A C 1
ATOM 709 O O . ILE A 1 95 ? -14.380 7.306 24.236 1.00 65.50 95 ILE A O 1
ATOM 713 N N . THR A 1 96 ? -14.044 8.684 22.503 1.00 64.62 96 THR A N 1
ATOM 714 C CA . THR A 1 96 ? -15.343 9.372 22.643 1.00 64.62 96 THR A CA 1
ATOM 715 C C . THR A 1 96 ? -16.538 8.455 22.337 1.00 64.62 96 THR A C 1
ATOM 717 O O . THR A 1 96 ? -17.589 8.551 22.967 1.00 64.62 96 THR A O 1
ATOM 720 N N . ALA A 1 97 ? -16.403 7.547 21.369 1.00 61.00 97 ALA A N 1
ATOM 721 C CA . ALA A 1 97 ? -17.426 6.556 21.048 1.00 61.00 97 ALA A CA 1
ATOM 722 C C . ALA A 1 97 ? -17.589 5.539 22.187 1.00 61.00 97 ALA A C 1
ATOM 724 O O . ALA A 1 97 ? -18.720 5.214 22.546 1.00 61.00 97 ALA A O 1
ATOM 725 N N . SER A 1 98 ? -16.481 5.132 22.815 1.00 59.75 98 SER A N 1
ATOM 726 C CA . SER A 1 98 ? -16.475 4.246 23.981 1.00 59.75 98 SER A CA 1
ATOM 727 C C . SER A 1 98 ? -17.224 4.861 25.164 1.00 59.75 98 SER A C 1
ATOM 729 O O . SER A 1 98 ? -18.060 4.195 25.773 1.00 59.75 98 SER A O 1
ATOM 731 N N . SER A 1 99 ? -17.049 6.168 25.413 1.00 60.59 99 SER A N 1
ATOM 732 C CA . SER A 1 99 ? -17.849 6.885 26.421 1.00 60.59 99 SER A CA 1
ATOM 733 C C . SER A 1 99 ? -19.350 6.951 26.100 1.00 60.59 99 SER A C 1
ATOM 735 O O . SER A 1 99 ? -20.151 7.135 27.010 1.00 60.59 99 SER A O 1
ATOM 737 N N . ASN A 1 100 ? -19.734 6.747 24.834 1.00 57.69 100 ASN A N 1
ATOM 738 C CA . ASN A 1 100 ? -21.122 6.695 24.363 1.00 57.69 100 ASN A CA 1
ATOM 739 C C . ASN A 1 100 ? -21.628 5.253 24.126 1.00 57.69 100 ASN A C 1
ATOM 741 O O . ASN A 1 100 ? -22.687 5.070 23.528 1.00 57.69 100 ASN A O 1
ATOM 745 N N . GLY A 1 101 ? -20.884 4.228 24.564 1.00 56.81 101 GLY A N 1
ATOM 746 C CA . GLY A 1 101 ? -21.277 2.815 24.475 1.00 56.81 101 GLY A CA 1
ATOM 747 C C . GLY A 1 101 ? -20.901 2.087 23.176 1.00 56.81 101 GLY A C 1
ATOM 748 O O . GLY A 1 101 ? -21.169 0.893 23.061 1.00 56.81 101 GLY A O 1
ATOM 749 N N . ALA A 1 102 ? -20.255 2.753 22.214 1.00 61.91 102 ALA A N 1
ATOM 750 C CA . ALA A 1 102 ? -19.731 2.127 20.999 1.00 61.91 102 ALA A CA 1
ATOM 751 C C . ALA A 1 102 ? -18.229 1.829 21.153 1.00 61.91 102 ALA A C 1
ATOM 753 O O . ALA A 1 102 ? -17.403 2.739 21.130 1.00 61.91 102 ALA A O 1
ATOM 754 N N . ASN A 1 103 ? -17.863 0.552 21.289 1.00 72.69 103 ASN A N 1
ATOM 755 C CA . ASN A 1 103 ? -16.471 0.123 21.455 1.00 72.69 103 ASN A CA 1
ATOM 756 C C . ASN A 1 103 ? -15.941 -0.511 20.165 1.00 72.69 103 ASN A C 1
ATOM 758 O O . ASN A 1 103 ? -16.503 -1.496 19.693 1.00 72.69 103 ASN A O 1
ATOM 762 N N . PHE A 1 104 ? -14.843 0.023 19.622 1.00 80.31 104 PHE A N 1
ATOM 763 C CA . PHE A 1 104 ? -14.074 -0.690 18.600 1.00 80.31 104 PHE A CA 1
ATOM 764 C C . PHE A 1 104 ? -13.239 -1.778 19.264 1.00 80.31 104 PHE A C 1
ATOM 766 O O . PHE A 1 104 ? -12.593 -1.546 20.287 1.00 80.31 104 PHE A O 1
ATOM 773 N N . SER A 1 105 ? -13.256 -2.961 18.672 1.00 80.81 105 SER A N 1
ATOM 774 C CA . SER A 1 105 ? -12.489 -4.108 19.138 1.00 80.81 105 SER A CA 1
ATOM 775 C C . SER A 1 105 ? -11.010 -4.001 18.749 1.00 80.81 105 SER A C 1
ATOM 777 O O . SER A 1 105 ? -10.637 -3.294 17.810 1.00 80.81 105 SER A O 1
ATOM 779 N N . ALA A 1 106 ? -10.159 -4.784 19.412 1.00 74.69 106 ALA A N 1
ATOM 780 C CA . ALA A 1 106 ? -8.772 -4.991 18.996 1.00 74.69 106 ALA A CA 1
ATOM 781 C C . ALA A 1 106 ? -8.659 -5.437 17.525 1.00 74.69 106 ALA A C 1
ATOM 783 O O . ALA A 1 106 ? -7.787 -4.980 16.789 1.00 74.69 106 ALA A O 1
ATOM 784 N N . SER A 1 107 ? -9.573 -6.302 17.075 1.00 79.88 107 SER A N 1
ATOM 785 C CA . SER A 1 107 ? -9.648 -6.755 15.683 1.00 79.88 107 SER A CA 1
ATOM 786 C C . SER A 1 107 ? -9.943 -5.620 14.701 1.00 79.88 107 SER A C 1
ATOM 788 O O . SER A 1 107 ? -9.367 -5.604 13.615 1.00 79.88 107 SER A O 1
ATOM 790 N N . ASP A 1 108 ? -10.772 -4.643 15.079 1.00 82.88 108 ASP A N 1
ATOM 791 C CA . ASP A 1 108 ? -11.068 -3.487 14.224 1.00 82.88 108 ASP A CA 1
ATOM 792 C C . ASP A 1 108 ? -9.822 -2.628 14.001 1.00 82.88 108 ASP A C 1
ATOM 794 O O . ASP A 1 108 ? -9.549 -2.178 12.882 1.00 82.88 108 ASP A O 1
ATOM 798 N N . TRP A 1 109 ? -9.030 -2.443 15.058 1.00 78.75 109 TRP A N 1
ATOM 799 C CA . TRP A 1 109 ? -7.746 -1.757 14.982 1.00 78.75 109 TRP A CA 1
ATOM 800 C C . TRP A 1 109 ? -6.713 -2.541 14.183 1.00 78.75 109 TRP A C 1
ATOM 802 O O . TRP A 1 109 ? -6.052 -1.951 13.330 1.00 78.75 109 TRP A O 1
ATOM 812 N N . LEU A 1 110 ? -6.616 -3.858 14.384 1.00 80.38 110 LEU A N 1
ATOM 813 C CA . LEU A 1 110 ? -5.713 -4.718 13.620 1.00 80.38 110 LEU A CA 1
ATOM 814 C C . LEU A 1 110 ? -5.972 -4.604 12.115 1.00 80.38 110 LEU A C 1
ATOM 816 O O . LEU A 1 110 ? -5.049 -4.334 11.350 1.00 80.38 110 LEU A O 1
ATOM 820 N N . VAL A 1 111 ? -7.227 -4.779 11.690 1.00 85.25 111 VAL A N 1
ATOM 821 C CA . VAL A 1 111 ? -7.607 -4.697 10.271 1.00 85.25 111 VAL A CA 1
ATOM 822 C C . VAL A 1 111 ? -7.316 -3.305 9.715 1.00 85.25 111 VAL A C 1
ATOM 824 O O . VAL A 1 111 ? -6.821 -3.177 8.599 1.00 85.25 111 VAL A O 1
ATOM 827 N N . THR A 1 112 ? -7.557 -2.258 10.503 1.00 85.25 112 THR A N 1
ATOM 828 C CA . THR A 1 112 ? -7.292 -0.869 10.107 1.00 85.25 112 THR A CA 1
ATOM 829 C C . THR A 1 112 ? -5.809 -0.598 9.911 1.00 85.25 112 THR A C 1
ATOM 831 O O . THR A 1 112 ? -5.414 -0.020 8.900 1.00 85.25 112 THR A O 1
ATOM 834 N N . LEU A 1 113 ? -4.977 -1.029 10.855 1.00 82.12 113 LEU A N 1
ATOM 835 C CA . LEU A 1 113 ? -3.535 -0.851 10.775 1.00 82.12 113 LEU A CA 1
ATOM 836 C C . LEU A 1 113 ? -2.925 -1.707 9.661 1.00 82.12 113 LEU A C 1
ATOM 838 O O . LEU A 1 113 ? -2.022 -1.239 8.973 1.00 82.12 113 LEU A O 1
ATOM 842 N N . LEU A 1 114 ? -3.452 -2.914 9.429 1.00 85.12 114 LEU A N 1
ATOM 843 C CA . LEU A 1 114 ? -3.068 -3.745 8.290 1.00 85.12 114 LEU A CA 1
ATOM 844 C C . LEU A 1 114 ? -3.436 -3.069 6.964 1.00 85.12 114 LEU A C 1
ATOM 846 O O . LEU A 1 114 ? -2.616 -3.039 6.054 1.00 85.12 114 LEU A O 1
ATOM 850 N N . ARG A 1 115 ? -4.633 -2.478 6.861 1.00 93.50 115 ARG A N 1
ATOM 851 C CA . ARG A 1 115 ? -5.085 -1.735 5.674 1.00 93.50 115 ARG A CA 1
ATOM 852 C C . ARG A 1 115 ? -4.191 -0.534 5.384 1.00 93.50 115 ARG A C 1
ATOM 854 O O . ARG A 1 115 ? -3.781 -0.345 4.242 1.00 93.50 115 ARG A O 1
ATOM 861 N N . ILE A 1 116 ? -3.855 0.233 6.426 1.00 86.31 116 ILE A N 1
ATOM 862 C CA . ILE A 1 116 ? -2.882 1.327 6.344 1.00 86.31 116 ILE A CA 1
ATOM 863 C C . ILE A 1 116 ? -1.558 0.789 5.821 1.00 86.31 116 ILE A C 1
ATOM 865 O O . ILE A 1 116 ? -1.097 1.230 4.778 1.00 86.31 116 ILE A O 1
ATOM 869 N N . TYR A 1 117 ? -0.992 -0.208 6.496 1.00 84.62 117 TYR A N 1
ATOM 870 C CA . TYR A 1 117 ? 0.290 -0.793 6.132 1.00 84.62 117 TYR A CA 1
ATOM 871 C C . TYR A 1 117 ? 0.339 -1.270 4.672 1.00 84.62 117 TYR A C 1
ATOM 873 O O . TYR A 1 117 ? 1.242 -0.878 3.939 1.00 84.62 117 TYR A O 1
ATOM 881 N N . VAL A 1 118 ? -0.651 -2.052 4.233 1.00 91.44 118 VAL A N 1
ATOM 882 C CA . VAL A 1 118 ? -0.732 -2.558 2.855 1.00 91.44 118 VAL A CA 1
ATOM 883 C C . VAL A 1 118 ? -0.829 -1.410 1.849 1.00 91.44 118 VAL A C 1
ATOM 885 O O . VAL A 1 118 ? -0.155 -1.454 0.826 1.00 91.44 118 VAL A O 1
ATOM 888 N N . GLY A 1 119 ? -1.601 -0.358 2.146 1.00 92.00 119 GLY A N 1
ATOM 889 C CA . GLY A 1 119 ? -1.640 0.847 1.314 1.00 92.00 119 GLY A CA 1
ATOM 890 C C . GLY A 1 119 ? -0.273 1.528 1.203 1.00 92.00 119 GLY A C 1
ATOM 891 O O . GLY A 1 119 ? 0.163 1.862 0.103 1.00 92.00 119 GLY A O 1
ATOM 892 N N . LEU A 1 120 ? 0.445 1.674 2.320 1.00 83.81 120 LEU A N 1
ATOM 893 C CA . LEU A 1 120 ? 1.748 2.350 2.350 1.00 83.81 120 LEU A CA 1
ATOM 894 C C . LEU A 1 120 ? 2.843 1.622 1.568 1.00 83.81 120 LEU A C 1
ATOM 896 O O . LEU A 1 120 ? 3.787 2.262 1.112 1.00 83.81 120 LEU A O 1
ATOM 900 N N . MET A 1 121 ? 2.721 0.309 1.382 1.00 84.69 121 MET A N 1
ATOM 901 C CA . MET A 1 121 ? 3.707 -0.483 0.640 1.00 84.69 121 MET A CA 1
ATOM 902 C C . MET A 1 121 ? 3.794 -0.107 -0.841 1.00 84.69 121 MET A C 1
ATOM 904 O O . MET A 1 121 ? 4.826 -0.335 -1.458 1.00 84.69 121 MET A O 1
ATOM 908 N N . PHE A 1 122 ? 2.771 0.545 -1.397 1.00 88.69 122 PHE A N 1
ATOM 909 C CA . PHE A 1 122 ? 2.796 1.042 -2.774 1.00 88.69 122 PHE A CA 1
ATOM 910 C C . PHE A 1 122 ? 3.666 2.293 -2.967 1.00 88.69 122 PHE A C 1
ATOM 912 O O . PHE A 1 122 ? 3.935 2.663 -4.107 1.00 88.69 122 PHE A O 1
ATOM 919 N N . ILE A 1 123 ? 4.126 2.941 -1.886 1.00 80.31 123 ILE A N 1
ATOM 920 C CA . ILE A 1 123 ? 4.886 4.197 -1.970 1.00 80.31 123 ILE A CA 1
ATOM 921 C C . ILE A 1 123 ? 6.177 4.038 -2.763 1.00 80.31 123 ILE A C 1
ATOM 923 O O . ILE A 1 123 ? 6.417 4.836 -3.665 1.00 80.31 123 ILE A O 1
ATOM 927 N N . SER A 1 124 ? 6.996 3.028 -2.469 1.00 77.19 124 SER A N 1
ATOM 928 C CA . SER A 1 124 ? 8.253 2.807 -3.200 1.00 77.19 124 SER A CA 1
ATOM 929 C C . SER A 1 124 ? 8.017 2.572 -4.691 1.00 77.19 124 SER A C 1
ATOM 931 O O . SER A 1 124 ? 8.781 3.067 -5.515 1.00 77.19 124 SER A O 1
ATOM 933 N N . HIS A 1 125 ? 6.929 1.883 -5.036 1.00 85.75 125 HIS A N 1
ATOM 934 C CA . HIS A 1 125 ? 6.609 1.532 -6.414 1.00 85.75 125 HIS A CA 1
ATOM 935 C C . HIS A 1 125 ? 6.181 2.757 -7.221 1.00 85.75 125 HIS A C 1
ATOM 937 O O . HIS A 1 125 ? 6.849 3.101 -8.198 1.00 85.75 125 HIS A O 1
ATOM 943 N N . PHE A 1 126 ? 5.164 3.510 -6.777 1.00 88.00 126 PHE A N 1
ATOM 944 C CA . PHE A 1 126 ? 4.740 4.672 -7.567 1.00 88.00 126 PHE A CA 1
ATOM 945 C C . PHE A 1 126 ? 5.823 5.749 -7.580 1.00 88.00 126 PHE A C 1
ATOM 947 O O . PHE A 1 126 ? 5.937 6.514 -8.532 1.00 88.00 126 PHE A O 1
ATOM 954 N N . THR A 1 127 ? 6.651 5.810 -6.535 1.00 80.31 127 THR A N 1
ATOM 955 C CA . THR A 1 127 ? 7.818 6.693 -6.509 1.00 80.31 127 THR A CA 1
ATOM 956 C C . THR A 1 127 ? 8.747 6.386 -7.674 1.00 80.31 127 THR A C 1
ATOM 958 O O . THR A 1 127 ? 9.049 7.299 -8.443 1.00 80.31 127 THR A O 1
ATOM 961 N N . GLY A 1 128 ? 9.125 5.117 -7.847 1.00 77.50 128 GLY A N 1
ATOM 962 C CA . GLY A 1 128 ? 9.933 4.661 -8.975 1.00 77.50 128 GLY A CA 1
ATOM 963 C C . GLY A 1 128 ? 9.304 5.003 -10.327 1.00 77.50 128 GLY A C 1
ATOM 964 O O . GLY A 1 128 ? 9.990 5.541 -11.194 1.00 77.50 128 GLY A O 1
ATOM 965 N N . HIS A 1 129 ? 7.995 4.778 -10.473 1.00 85.50 129 HIS A N 1
ATOM 966 C CA . HIS A 1 129 ? 7.289 4.972 -11.741 1.00 85.50 129 HIS A CA 1
ATOM 967 C C . HIS A 1 129 ? 7.140 6.430 -12.185 1.00 85.50 129 HIS A C 1
ATOM 969 O O . HIS A 1 129 ? 7.106 6.671 -13.383 1.00 85.50 129 HIS A O 1
ATOM 975 N N . ILE A 1 130 ? 6.966 7.401 -11.282 1.00 85.12 130 ILE A N 1
ATOM 976 C CA . ILE A 1 130 ? 6.564 8.768 -11.694 1.00 85.12 130 ILE A CA 1
ATOM 977 C C . ILE A 1 130 ? 7.284 9.907 -10.973 1.00 85.12 130 ILE A C 1
ATOM 979 O O . ILE A 1 130 ? 7.210 11.046 -11.432 1.00 85.12 130 ILE A O 1
ATOM 983 N N . PHE A 1 131 ? 7.987 9.649 -9.869 1.00 79.38 131 PHE A N 1
ATOM 984 C CA . PHE A 1 131 ? 8.570 10.722 -9.056 1.00 79.38 131 PHE A CA 1
ATOM 985 C C . PHE A 1 131 ? 10.079 10.581 -8.796 1.00 79.38 131 PHE A C 1
ATOM 987 O O . PHE A 1 131 ? 10.691 11.517 -8.281 1.00 79.38 131 PHE A O 1
ATOM 994 N N . ALA A 1 132 ? 10.702 9.460 -9.166 1.00 75.81 132 ALA A N 1
ATOM 995 C CA . ALA A 1 132 ? 12.125 9.208 -8.943 1.00 75.81 132 ALA A CA 1
ATOM 996 C C . ALA A 1 132 ? 13.057 9.906 -9.963 1.00 75.81 132 ALA A C 1
ATOM 998 O O . ALA A 1 132 ? 14.279 9.769 -9.896 1.00 75.81 132 ALA A O 1
ATOM 999 N N . GLY A 1 133 ? 12.494 10.703 -10.876 1.00 79.69 133 GLY A N 1
ATOM 1000 C CA . GLY A 1 133 ? 13.223 11.445 -11.904 1.00 79.69 133 GLY A CA 1
ATOM 1001 C C . GLY A 1 133 ? 13.339 10.688 -13.234 1.00 79.69 133 GLY A C 1
ATOM 1002 O O . GLY A 1 133 ? 12.837 9.573 -13.353 1.00 79.69 133 GLY A O 1
ATOM 1003 N N . PRO A 1 134 ? 13.988 11.294 -14.245 1.00 82.62 134 PRO A N 1
ATOM 1004 C CA . PRO A 1 134 ? 14.021 10.747 -15.601 1.00 82.62 134 PRO A CA 1
ATOM 1005 C C . PRO A 1 134 ? 14.800 9.432 -15.699 1.00 82.62 134 PRO A C 1
ATOM 1007 O O . PRO A 1 134 ? 14.370 8.542 -16.411 1.00 82.62 134 PRO A O 1
ATOM 1010 N N . ILE A 1 135 ? 15.892 9.266 -14.940 1.00 82.25 135 ILE A N 1
ATOM 1011 C CA . ILE A 1 135 ? 16.727 8.054 -15.026 1.00 82.25 135 ILE A CA 1
ATOM 1012 C C . ILE A 1 135 ? 15.936 6.794 -14.613 1.00 82.25 135 ILE A C 1
ATOM 1014 O O . ILE A 1 135 ? 15.840 5.877 -15.425 1.00 82.25 135 ILE A O 1
ATOM 1018 N N . PRO A 1 136 ? 15.312 6.715 -13.415 1.00 81.06 136 PRO A N 1
ATOM 1019 C CA . PRO A 1 136 ? 14.490 5.552 -13.079 1.00 81.06 136 PRO A CA 1
ATOM 1020 C C . PRO A 1 136 ? 13.263 5.411 -13.980 1.00 81.06 136 PRO A C 1
ATOM 1022 O O . PRO A 1 136 ? 12.903 4.291 -14.332 1.00 81.06 136 PRO A O 1
ATOM 1025 N N . PHE A 1 137 ? 12.644 6.529 -14.380 1.00 85.00 137 PHE A N 1
ATOM 1026 C CA . PHE A 1 137 ? 11.503 6.516 -15.293 1.00 85.00 137 PHE A CA 1
ATOM 1027 C C . PHE A 1 137 ? 11.855 5.820 -16.613 1.00 85.00 137 PHE A C 1
ATOM 1029 O O . PHE A 1 137 ? 11.184 4.862 -16.989 1.00 85.00 137 PHE A O 1
ATOM 1036 N N . ASP A 1 138 ? 12.934 6.245 -17.272 1.00 88.00 138 ASP A N 1
ATOM 1037 C CA . ASP A 1 138 ? 13.387 5.690 -18.550 1.00 88.00 138 ASP A CA 1
ATOM 1038 C C . ASP A 1 138 ? 13.754 4.201 -18.416 1.00 88.00 138 ASP A C 1
ATOM 1040 O O . ASP A 1 138 ? 13.402 3.402 -19.282 1.00 88.00 138 ASP A O 1
ATOM 1044 N N . ALA A 1 139 ? 14.334 3.784 -17.284 1.00 87.81 139 ALA A N 1
ATOM 1045 C CA . ALA A 1 139 ? 14.593 2.370 -17.006 1.00 87.81 139 ALA A CA 1
ATOM 1046 C C . ALA A 1 139 ? 13.302 1.523 -16.943 1.00 87.81 139 ALA A C 1
ATOM 1048 O O . ALA A 1 139 ? 13.268 0.400 -17.456 1.00 87.81 139 ALA A O 1
ATOM 1049 N N . PHE A 1 140 ? 12.221 2.048 -16.352 1.00 89.69 140 PHE A N 1
ATOM 1050 C CA . PHE A 1 140 ? 10.907 1.392 -16.383 1.00 89.69 140 PHE A CA 1
ATOM 1051 C C . PHE A 1 140 ? 10.303 1.390 -17.794 1.00 89.69 140 PHE A C 1
ATOM 1053 O O . PHE A 1 140 ? 9.704 0.391 -18.194 1.00 89.69 140 PHE A O 1
ATOM 1060 N N . VAL A 1 141 ? 10.470 2.469 -18.567 1.00 94.19 141 VAL A N 1
ATOM 1061 C CA . VAL A 1 141 ? 10.009 2.547 -19.966 1.00 94.19 141 VAL A CA 1
ATOM 1062 C C . VAL A 1 141 ? 10.673 1.469 -20.816 1.00 94.19 141 VAL A C 1
ATOM 1064 O O . VAL A 1 141 ? 9.979 0.759 -21.548 1.00 94.19 141 VAL A O 1
ATOM 1067 N N . ASP A 1 142 ? 11.986 1.300 -20.680 1.00 92.56 142 ASP A N 1
ATOM 1068 C CA . ASP A 1 142 ? 12.743 0.271 -21.389 1.00 92.56 142 ASP A CA 1
ATOM 1069 C C . ASP A 1 142 ? 12.296 -1.135 -20.981 1.00 92.56 142 ASP A C 1
ATOM 1071 O O . ASP A 1 142 ? 12.062 -1.982 -21.846 1.00 92.56 142 ASP A O 1
ATOM 1075 N N . LEU A 1 143 ? 12.102 -1.381 -19.679 1.00 88.12 143 LEU A N 1
ATOM 1076 C CA . LEU A 1 143 ? 11.587 -2.656 -19.174 1.00 88.12 143 LEU A CA 1
ATOM 1077 C C . LEU A 1 143 ? 10.200 -2.970 -19.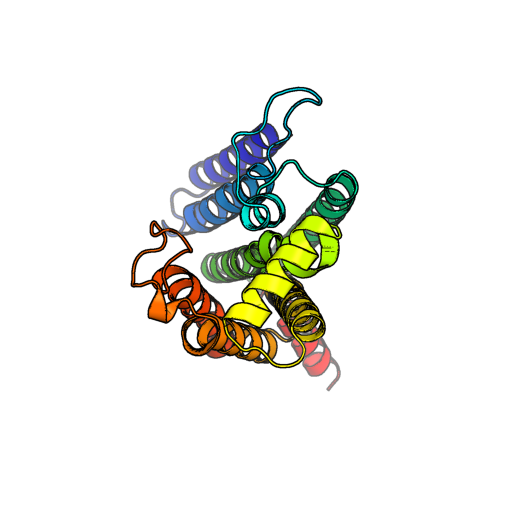754 1.00 88.12 143 LEU A C 1
ATOM 1079 O O . LEU A 1 143 ? 9.966 -4.074 -20.246 1.00 88.12 143 LEU A O 1
ATOM 1083 N N . PHE A 1 144 ? 9.292 -1.992 -19.745 1.00 92.00 144 PHE A N 1
ATOM 1084 C CA . PHE A 1 144 ? 7.940 -2.135 -20.284 1.00 92.00 144 PHE A CA 1
ATOM 1085 C C . PHE A 1 144 ? 7.967 -2.373 -21.802 1.00 92.00 144 PHE A C 1
ATOM 1087 O O . PHE A 1 144 ? 7.182 -3.170 -22.318 1.00 92.00 144 PHE A O 1
ATOM 1094 N N . GLY A 1 145 ? 8.899 -1.738 -22.518 1.00 93.56 145 GLY A N 1
ATOM 1095 C CA . GLY A 1 145 ? 9.143 -1.990 -23.937 1.00 93.56 145 GLY A CA 1
ATOM 1096 C C . GLY A 1 145 ? 9.629 -3.415 -24.210 1.00 93.56 145 GLY A C 1
ATOM 1097 O O . GLY A 1 145 ? 9.124 -4.067 -25.123 1.00 93.56 145 GLY A O 1
ATOM 1098 N N . GLN A 1 146 ? 10.551 -3.932 -23.392 1.00 89.62 146 GLN A N 1
ATOM 1099 C CA . GLN A 1 146 ? 11.096 -5.290 -23.528 1.00 89.62 146 GLN A CA 1
ATOM 1100 C C . GLN A 1 146 ? 10.038 -6.381 -23.329 1.00 89.62 146 GLN A C 1
ATOM 1102 O O . GLN A 1 146 ? 10.069 -7.392 -24.029 1.00 89.62 146 GLN A O 1
ATOM 1107 N N . ILE A 1 147 ? 9.077 -6.170 -22.423 1.00 88.12 147 ILE A N 1
ATOM 1108 C CA . ILE A 1 147 ? 7.949 -7.096 -22.213 1.00 88.12 147 ILE A CA 1
ATOM 1109 C C . ILE A 1 147 ? 6.789 -6.874 -23.202 1.00 88.12 147 ILE A C 1
ATOM 1111 O O . ILE A 1 147 ? 5.770 -7.557 -23.122 1.00 88.12 147 ILE A O 1
ATOM 1115 N N . GLY A 1 148 ? 6.927 -5.934 -24.144 1.00 90.56 148 GLY A N 1
ATOM 1116 C CA . GLY A 1 148 ? 5.956 -5.698 -25.213 1.00 90.56 148 GLY A CA 1
ATOM 1117 C C . GLY A 1 148 ? 4.727 -4.879 -24.809 1.00 90.56 148 GLY A C 1
ATOM 1118 O O . GLY A 1 148 ? 3.691 -4.989 -25.468 1.00 90.56 148 GLY A O 1
ATOM 1119 N N . MET A 1 149 ? 4.806 -4.056 -23.755 1.00 90.88 149 MET A N 1
ATOM 1120 C CA . MET A 1 149 ? 3.692 -3.178 -23.380 1.00 90.88 149 MET A CA 1
ATOM 1121 C C . MET A 1 149 ? 3.425 -2.127 -24.465 1.00 90.88 149 MET A C 1
ATOM 1123 O O . MET A 1 149 ? 4.355 -1.460 -24.928 1.00 90.88 149 MET A O 1
ATOM 1127 N N . PRO A 1 150 ? 2.155 -1.900 -24.846 1.00 92.25 150 PRO A N 1
ATOM 1128 C CA . PRO A 1 150 ? 1.815 -0.796 -25.726 1.00 92.25 150 PRO A CA 1
ATOM 1129 C C . PRO A 1 150 ? 2.091 0.533 -25.016 1.00 92.25 150 PRO A C 1
ATOM 1131 O O . PRO A 1 150 ? 1.793 0.692 -23.833 1.00 92.25 150 PRO A O 1
ATOM 1134 N N . LEU A 1 151 ? 2.638 1.501 -25.758 1.00 96.25 151 LEU A N 1
ATOM 1135 C CA . LEU A 1 151 ? 2.968 2.841 -25.253 1.00 96.25 151 LEU A CA 1
ATOM 1136 C C . LEU A 1 151 ? 3.728 2.789 -23.905 1.00 96.25 151 LEU A C 1
ATOM 1138 O O . LEU A 1 151 ? 3.180 3.235 -22.894 1.00 96.25 151 LEU A O 1
ATOM 1142 N N . PRO A 1 152 ? 4.967 2.258 -23.856 1.00 95.75 152 PRO A N 1
ATOM 1143 C CA . PRO A 1 152 ? 5.653 1.940 -22.599 1.00 95.75 152 PRO A CA 1
ATOM 1144 C C . PRO A 1 152 ? 5.664 3.086 -21.578 1.00 95.75 152 PRO A C 1
ATOM 1146 O O . PRO A 1 152 ? 5.257 2.888 -20.439 1.00 95.75 152 PRO A O 1
ATOM 1149 N N . ALA A 1 153 ? 5.983 4.311 -22.004 1.00 96.44 153 ALA A N 1
ATOM 1150 C CA . ALA A 1 153 ? 5.949 5.489 -21.133 1.00 96.44 153 ALA A CA 1
ATOM 1151 C C . ALA A 1 153 ? 4.560 5.793 -20.551 1.00 96.44 153 ALA A C 1
ATOM 1153 O O . ALA A 1 153 ? 4.437 6.098 -19.367 1.00 96.44 153 ALA A O 1
ATOM 1154 N N . ALA A 1 154 ? 3.497 5.674 -21.349 1.00 97.38 154 ALA A N 1
ATOM 1155 C CA . ALA A 1 154 ? 2.136 5.869 -20.852 1.00 97.38 154 ALA A CA 1
ATOM 1156 C C . ALA A 1 154 ? 1.726 4.753 -19.879 1.00 97.38 154 ALA A C 1
ATOM 1158 O O . ALA A 1 154 ? 1.045 5.019 -18.891 1.00 97.38 154 ALA A O 1
ATOM 1159 N N . SER A 1 155 ? 2.172 3.521 -20.131 1.00 95.75 155 SER A N 1
ATOM 1160 C CA . SER A 1 155 ? 1.922 2.368 -19.264 1.00 95.75 155 SER A CA 1
ATOM 1161 C C . SER A 1 155 ? 2.639 2.486 -17.912 1.00 95.75 155 SER A C 1
ATOM 1163 O O . SER A 1 155 ? 2.033 2.179 -16.888 1.00 95.75 155 SER A O 1
ATOM 1165 N N . VAL A 1 156 ? 3.869 3.011 -17.881 1.00 95.25 156 VAL A N 1
ATOM 1166 C CA . VAL A 1 156 ? 4.609 3.340 -16.644 1.00 95.25 156 VAL A CA 1
ATOM 1167 C C . VAL A 1 156 ? 3.862 4.394 -15.822 1.00 95.25 156 VAL A C 1
ATOM 1169 O O . VAL A 1 156 ? 3.646 4.218 -14.624 1.00 95.25 156 VAL A O 1
ATOM 1172 N N . VAL A 1 157 ? 3.381 5.463 -16.468 1.00 96.81 157 VAL A N 1
ATOM 1173 C CA . VAL A 1 157 ? 2.571 6.491 -15.791 1.00 96.81 157 VAL A CA 1
ATOM 1174 C C . VAL A 1 157 ? 1.265 5.901 -15.254 1.00 96.81 157 VAL A C 1
ATOM 1176 O O . VAL A 1 157 ? 0.887 6.177 -14.116 1.00 96.81 157 VAL A O 1
ATOM 1179 N N . LEU A 1 158 ? 0.576 5.073 -16.045 1.00 96.75 158 LEU A N 1
ATOM 1180 C CA . LEU A 1 158 ? -0.665 4.420 -15.628 1.00 96.75 158 LEU A CA 1
ATOM 1181 C C . LEU A 1 158 ? -0.449 3.511 -14.410 1.00 96.75 158 LEU A C 1
ATOM 1183 O O . LEU A 1 158 ? -1.252 3.567 -13.479 1.00 96.75 158 LEU A O 1
ATOM 1187 N N . ALA A 1 159 ? 0.633 2.726 -14.394 1.00 95.62 159 ALA A N 1
ATOM 1188 C CA . ALA A 1 159 ? 1.027 1.912 -13.248 1.00 95.62 159 ALA A CA 1
ATOM 1189 C C . ALA A 1 159 ? 1.183 2.781 -11.989 1.00 95.62 159 ALA A C 1
ATOM 1191 O O . ALA A 1 159 ? 0.478 2.562 -11.003 1.00 95.62 159 ALA A O 1
ATOM 1192 N N . GLY A 1 160 ? 1.972 3.859 -12.064 1.00 95.62 160 GLY A N 1
ATOM 1193 C CA . GLY A 1 160 ? 2.149 4.789 -10.944 1.00 95.62 160 GLY A CA 1
ATOM 1194 C C . GLY A 1 160 ? 0.839 5.426 -10.449 1.00 95.62 160 GLY A C 1
ATOM 1195 O O . GLY A 1 160 ? 0.623 5.551 -9.243 1.00 95.62 160 GLY A O 1
ATOM 1196 N N . LEU A 1 161 ? -0.085 5.789 -11.347 1.00 97.75 161 LEU A N 1
ATOM 1197 C CA . LEU A 1 161 ? -1.392 6.352 -10.971 1.00 97.75 161 LEU A CA 1
ATOM 1198 C C . LEU A 1 161 ? -2.305 5.333 -10.272 1.00 97.75 161 LEU A C 1
ATOM 1200 O O . LEU A 1 161 ? -3.013 5.684 -9.318 1.00 97.75 161 LEU A O 1
ATOM 1204 N N . ILE A 1 162 ? -2.293 4.076 -10.723 1.00 98.06 162 ILE A N 1
ATOM 1205 C CA . ILE A 1 162 ? -3.017 2.984 -10.064 1.00 98.06 162 ILE A CA 1
ATOM 1206 C C . ILE A 1 162 ? -2.455 2.775 -8.657 1.00 98.06 162 ILE A C 1
ATOM 1208 O O . ILE A 1 162 ? -3.214 2.741 -7.690 1.00 98.06 162 ILE A O 1
ATOM 1212 N N . GLU A 1 163 ? -1.135 2.712 -8.520 1.00 96.88 163 GLU A N 1
ATOM 1213 C CA . GLU A 1 163 ? -0.453 2.510 -7.242 1.00 96.88 163 GLU A CA 1
ATOM 1214 C C . GLU A 1 163 ? -0.699 3.660 -6.250 1.00 96.88 163 GLU A C 1
ATOM 1216 O O . GLU A 1 163 ? -0.963 3.401 -5.074 1.00 96.88 163 GLU A O 1
ATOM 1221 N N . ILE A 1 164 ? -0.728 4.923 -6.705 1.00 95.12 164 ILE A N 1
ATOM 1222 C CA . ILE A 1 164 ? -1.168 6.062 -5.874 1.00 95.12 164 ILE A CA 1
ATOM 1223 C C . ILE A 1 164 ? -2.609 5.860 -5.400 1.00 95.12 164 ILE A C 1
ATOM 1225 O O . ILE A 1 164 ? -2.916 6.066 -4.222 1.00 95.12 164 ILE A O 1
ATOM 1229 N N . THR A 1 165 ? -3.503 5.476 -6.313 1.00 98.12 165 THR A N 1
ATOM 1230 C CA . THR A 1 165 ? -4.926 5.284 -6.005 1.00 98.12 165 THR A CA 1
ATOM 1231 C C . THR A 1 165 ? -5.105 4.202 -4.942 1.00 98.12 165 THR A C 1
ATOM 1233 O O . THR A 1 165 ? -5.852 4.398 -3.980 1.00 98.12 165 THR A O 1
ATOM 1236 N N . VAL A 1 166 ? -4.371 3.093 -5.071 1.00 98.00 166 VAL A N 1
ATOM 1237 C CA . VAL A 1 166 ? -4.359 1.999 -4.094 1.00 98.00 166 VAL A CA 1
ATOM 1238 C C . VAL A 1 166 ? -3.779 2.450 -2.758 1.00 98.00 166 VAL A C 1
ATOM 1240 O O . VAL A 1 166 ? -4.402 2.211 -1.721 1.00 98.00 166 VAL A O 1
ATOM 1243 N N . CYS A 1 167 ? -2.656 3.171 -2.775 1.00 94.56 167 CYS A N 1
ATOM 1244 C CA . CYS A 1 167 ? -2.039 3.720 -1.573 1.00 94.56 167 CYS A CA 1
ATOM 1245 C C . CYS A 1 167 ? -3.021 4.591 -0.783 1.00 94.56 167 CYS A C 1
ATOM 1247 O O . CYS A 1 167 ? -3.291 4.318 0.389 1.00 94.56 167 CYS A O 1
ATOM 1249 N N . ILE A 1 168 ? -3.609 5.606 -1.420 1.00 94.00 168 ILE A N 1
ATOM 1250 C CA . ILE A 1 168 ? -4.512 6.553 -0.755 1.00 94.00 168 ILE A CA 1
ATOM 1251 C C . ILE A 1 168 ? -5.799 5.850 -0.308 1.00 94.00 168 ILE A C 1
ATOM 1253 O O . ILE A 1 168 ? -6.206 5.983 0.850 1.00 94.00 168 ILE A O 1
ATOM 1257 N N . GLY A 1 169 ? -6.434 5.091 -1.205 1.00 97.25 169 GLY A N 1
ATOM 1258 C CA . GLY A 1 169 ? -7.725 4.465 -0.937 1.00 97.25 169 GLY A CA 1
ATOM 1259 C C . GLY A 1 169 ? -7.661 3.444 0.198 1.00 97.25 169 GLY A C 1
ATOM 1260 O O . GLY A 1 169 ? -8.475 3.506 1.120 1.00 97.25 169 GLY A O 1
ATOM 1261 N N . LEU A 1 170 ? -6.654 2.564 0.214 1.00 96.69 170 LEU A N 1
ATOM 1262 C CA . LEU A 1 170 ? -6.484 1.625 1.325 1.00 96.69 170 LEU A CA 1
ATOM 1263 C C . LEU A 1 170 ? -6.066 2.350 2.608 1.00 96.69 170 LEU A C 1
ATOM 1265 O O . LEU A 1 170 ? -6.688 2.140 3.649 1.00 96.69 170 LEU A O 1
ATOM 1269 N N . THR A 1 171 ? -5.099 3.270 2.553 1.00 92.06 171 THR A N 1
ATOM 1270 C CA . THR A 1 171 ? -4.596 3.949 3.760 1.00 92.06 171 THR A CA 1
ATOM 1271 C C . THR A 1 171 ? -5.712 4.613 4.557 1.00 92.06 171 THR A C 1
ATOM 1273 O O . THR A 1 171 ? -5.907 4.340 5.745 1.00 92.06 171 THR A O 1
ATOM 1276 N N . PHE A 1 172 ? -6.526 5.424 3.889 1.00 93.06 172 PHE A N 1
ATOM 1277 C CA . PHE A 1 172 ? -7.605 6.145 4.558 1.00 93.06 172 PHE A CA 1
ATOM 1278 C C . PHE A 1 172 ? -8.909 5.338 4.655 1.00 93.06 172 PHE A C 1
ATOM 1280 O O . PHE A 1 172 ? -9.850 5.763 5.334 1.00 93.06 172 PHE A O 1
ATOM 1287 N N . GLY A 1 173 ? -8.968 4.160 4.026 1.00 95.62 173 GLY A N 1
ATOM 1288 C CA . GLY A 1 173 ? -10.186 3.365 3.909 1.00 95.62 173 GLY A CA 1
ATOM 1289 C C . GLY A 1 173 ? -11.272 4.131 3.158 1.00 95.62 173 GLY A C 1
ATOM 1290 O O . GLY A 1 173 ? -12.365 4.313 3.692 1.00 95.62 173 GLY A O 1
ATOM 1291 N N . LEU A 1 174 ? -10.919 4.666 1.988 1.00 96.25 174 LEU A N 1
ATOM 1292 C CA . LEU A 1 174 ? -11.776 5.419 1.077 1.00 96.25 174 LEU A CA 1
ATOM 1293 C C . LEU A 1 174 ? -11.957 4.613 -0.208 1.00 96.25 174 LEU A C 1
ATOM 1295 O O . LEU A 1 174 ? -10.973 4.277 -0.866 1.00 96.25 174 LEU A O 1
ATOM 1299 N N . TRP A 1 175 ? -13.207 4.328 -0.571 1.00 96.88 175 TRP A N 1
ATOM 1300 C CA . TRP A 1 175 ? -13.550 3.458 -1.695 1.00 96.88 175 TRP A CA 1
ATOM 1301 C C . TRP A 1 175 ? -12.821 2.112 -1.613 1.00 96.88 175 TRP A C 1
ATOM 1303 O O . TRP A 1 175 ? -12.350 1.573 -2.612 1.00 96.88 175 TRP A O 1
ATOM 1313 N N . THR A 1 176 ? -12.739 1.551 -0.406 1.00 97.19 176 THR A N 1
ATOM 1314 C CA . THR A 1 176 ? -11.824 0.446 -0.093 1.00 97.19 176 THR A CA 1
ATOM 1315 C C . THR A 1 176 ? -12.058 -0.763 -0.986 1.00 97.19 176 THR A C 1
ATOM 1317 O O . THR A 1 176 ? -11.108 -1.347 -1.490 1.00 97.19 176 THR A O 1
ATOM 1320 N N . ARG A 1 177 ? -13.324 -1.123 -1.232 1.00 97.44 177 ARG A N 1
ATOM 1321 C CA . ARG A 1 177 ? -13.668 -2.270 -2.081 1.00 97.44 177 ARG A CA 1
ATOM 1322 C C . ARG A 1 177 ? -13.233 -2.099 -3.539 1.00 97.44 177 ARG A C 1
ATOM 1324 O O . ARG A 1 177 ? -12.461 -2.934 -4.002 1.00 97.44 177 ARG A O 1
ATOM 1331 N N . PRO A 1 178 ? -13.686 -1.069 -4.279 1.00 98.00 178 PRO A N 1
ATOM 1332 C CA . PRO A 1 178 ? -13.264 -0.900 -5.668 1.00 98.00 178 PRO A CA 1
ATOM 1333 C C . PRO A 1 178 ? -11.757 -0.638 -5.795 1.00 98.00 178 PRO A C 1
ATOM 1335 O O . PRO A 1 178 ? -11.142 -1.152 -6.724 1.00 98.00 178 PRO A O 1
ATOM 1338 N N . VAL A 1 179 ? -11.140 0.078 -4.847 1.00 98.25 179 VAL A N 1
ATOM 1339 C CA . VAL A 1 179 ? -9.684 0.288 -4.830 1.00 98.25 179 VAL A CA 1
ATOM 1340 C C . VAL A 1 179 ? -8.928 -1.026 -4.618 1.00 98.25 179 VAL A C 1
ATOM 1342 O O . VAL A 1 179 ? -7.947 -1.284 -5.311 1.00 98.25 179 VAL A O 1
ATOM 1345 N N . ALA A 1 180 ? -9.394 -1.884 -3.710 1.00 98.12 180 ALA A N 1
ATOM 1346 C CA . ALA A 1 180 ? -8.807 -3.203 -3.509 1.00 98.12 180 ALA A CA 1
ATOM 1347 C C . ALA A 1 180 ? -8.951 -4.081 -4.757 1.00 98.12 180 ALA A C 1
ATOM 1349 O O . ALA A 1 180 ? -7.984 -4.700 -5.180 1.00 98.12 180 ALA A O 1
ATOM 1350 N N . VAL A 1 181 ? -10.122 -4.087 -5.400 1.00 98.06 181 VAL A N 1
ATOM 1351 C CA . VAL A 1 181 ? -10.326 -4.820 -6.661 1.00 98.06 181 VAL A CA 1
ATOM 1352 C C . VAL A 1 181 ? -9.350 -4.337 -7.736 1.00 98.06 181 VAL A C 1
ATOM 1354 O O . VAL A 1 181 ? -8.678 -5.159 -8.358 1.00 98.06 181 VAL A O 1
ATOM 1357 N N . LEU A 1 182 ? -9.217 -3.018 -7.910 1.00 98.31 182 LEU A N 1
ATOM 1358 C CA . LEU A 1 182 ? -8.251 -2.423 -8.833 1.00 98.31 182 LEU A CA 1
ATOM 1359 C C . LEU A 1 182 ? -6.819 -2.889 -8.525 1.00 98.31 182 LEU A C 1
ATOM 1361 O O . LEU A 1 182 ? -6.139 -3.388 -9.419 1.00 98.31 182 LEU A O 1
ATOM 1365 N N . GLY A 1 183 ? -6.378 -2.776 -7.269 1.00 98.00 183 GLY A N 1
ATOM 1366 C CA . GLY A 1 183 ? -5.030 -3.169 -6.850 1.00 98.00 183 GLY A CA 1
ATOM 1367 C C . GLY A 1 183 ? -4.753 -4.667 -7.000 1.00 98.00 183 GLY A C 1
ATOM 1368 O O . GLY A 1 183 ? -3.679 -5.054 -7.454 1.00 98.00 183 GLY A O 1
ATOM 1369 N N . THR A 1 184 ? -5.729 -5.523 -6.690 1.00 97.75 184 THR A N 1
ATOM 1370 C CA . THR A 1 184 ? -5.624 -6.976 -6.874 1.00 97.75 184 THR A CA 1
ATOM 1371 C C . THR A 1 184 ? -5.404 -7.330 -8.339 1.00 97.75 184 THR A C 1
ATOM 1373 O O . THR A 1 184 ? -4.461 -8.060 -8.646 1.00 97.75 184 THR A O 1
ATOM 1376 N N . PHE A 1 185 ? -6.231 -6.803 -9.247 1.00 97.69 185 PHE A N 1
ATOM 1377 C CA . PHE A 1 185 ? -6.091 -7.085 -10.677 1.00 97.69 185 PHE A CA 1
ATOM 1378 C C . PHE A 1 185 ? -4.833 -6.463 -11.276 1.00 97.69 185 PHE A C 1
ATOM 1380 O O . PHE A 1 185 ? -4.197 -7.099 -12.110 1.00 97.69 185 PHE A O 1
ATOM 1387 N N . TYR A 1 186 ? -4.433 -5.278 -10.816 1.00 97.56 186 TYR A N 1
ATOM 1388 C CA . TYR A 1 186 ? -3.159 -4.665 -11.184 1.00 97.56 186 TYR A CA 1
ATOM 1389 C C . TYR A 1 186 ? -1.965 -5.570 -10.835 1.00 97.56 186 TYR A C 1
ATOM 1391 O O . TYR A 1 186 ? -1.132 -5.858 -11.691 1.00 97.56 186 TYR A O 1
ATOM 1399 N N . LEU A 1 187 ? -1.918 -6.110 -9.615 1.00 95.81 187 LEU A N 1
ATOM 1400 C CA . LEU A 1 187 ? -0.837 -7.009 -9.200 1.00 95.81 187 LEU A CA 1
ATOM 1401 C C . LEU A 1 187 ? -0.893 -8.376 -9.902 1.00 95.81 187 LEU A C 1
ATOM 1403 O O . LEU A 1 187 ? 0.150 -8.936 -10.230 1.00 95.81 187 LEU A O 1
ATOM 1407 N N . LEU A 1 188 ? -2.086 -8.910 -10.195 1.00 91.62 188 LEU A N 1
ATOM 1408 C CA . LEU A 1 188 ? -2.218 -10.125 -11.017 1.00 91.62 188 LEU A CA 1
ATOM 1409 C C . LEU A 1 188 ? -1.768 -9.892 -12.460 1.00 91.62 188 LEU A C 1
ATOM 1411 O O . LEU A 1 188 ? -1.172 -10.777 -13.073 1.00 91.62 188 LEU A O 1
ATOM 1415 N N . PHE A 1 189 ? -2.026 -8.702 -13.000 1.00 93.88 189 PHE A N 1
ATOM 1416 C CA . PHE A 1 189 ? -1.519 -8.301 -14.303 1.00 93.88 189 PHE A CA 1
ATOM 1417 C C . PHE A 1 189 ? 0.012 -8.240 -14.296 1.00 93.88 189 PHE A C 1
ATOM 1419 O O . PHE A 1 189 ? 0.629 -8.786 -15.208 1.00 93.88 189 PHE A O 1
ATOM 1426 N N . ALA A 1 190 ? 0.623 -7.681 -13.245 1.00 90.94 190 ALA A N 1
ATOM 1427 C CA . ALA A 1 190 ? 2.075 -7.689 -13.065 1.00 90.94 190 ALA A CA 1
ATOM 1428 C C . ALA A 1 190 ? 2.645 -9.120 -12.984 1.00 90.94 190 ALA A C 1
ATOM 1430 O O . ALA A 1 190 ? 3.639 -9.422 -13.642 1.00 90.94 190 ALA A O 1
ATOM 1431 N N . VAL A 1 191 ? 1.981 -10.026 -12.250 1.00 87.06 191 VAL A N 1
ATOM 1432 C CA . VAL A 1 191 ? 2.339 -11.457 -12.215 1.00 87.06 191 VAL A CA 1
ATOM 1433 C C . VAL A 1 191 ? 2.322 -12.051 -13.624 1.00 87.06 191 VAL A C 1
ATOM 1435 O O . VAL A 1 191 ? 3.326 -12.606 -14.054 1.00 87.06 191 VAL A O 1
ATOM 1438 N N . GLY A 1 192 ? 1.200 -11.942 -14.339 1.00 87.44 192 GLY A N 1
ATOM 1439 C CA . GLY A 1 192 ? 1.004 -12.605 -15.628 1.00 87.44 192 GLY A CA 1
ATOM 1440 C C . GLY A 1 192 ? 1.719 -11.921 -16.794 1.00 87.44 192 GLY A C 1
ATOM 1441 O O . GLY A 1 192 ? 2.660 -12.470 -17.359 1.00 87.44 192 GLY A O 1
ATOM 1442 N N . ILE A 1 193 ? 1.238 -10.737 -17.178 1.00 84.00 193 ILE A N 1
ATOM 1443 C CA . ILE A 1 193 ? 1.687 -10.006 -18.376 1.00 84.00 193 ILE A CA 1
ATOM 1444 C C . ILE A 1 193 ? 2.899 -9.117 -18.058 1.00 84.00 193 ILE A C 1
ATOM 1446 O O . ILE A 1 193 ? 3.729 -8.882 -18.928 1.00 84.00 193 ILE A O 1
ATOM 1450 N N . GLY A 1 194 ? 3.064 -8.686 -16.805 1.00 82.88 194 GLY A N 1
ATOM 1451 C CA . GLY A 1 194 ? 4.211 -7.888 -16.351 1.00 82.88 194 GLY A CA 1
ATOM 1452 C C . GLY A 1 194 ? 5.548 -8.636 -16.272 1.00 82.88 194 GLY A C 1
ATOM 1453 O O . GLY A 1 194 ? 6.515 -8.096 -15.752 1.00 82.88 194 GLY A O 1
ATOM 1454 N N . GLY A 1 195 ? 5.626 -9.877 -16.762 1.00 82.81 195 GLY A N 1
ATOM 1455 C CA . GLY A 1 195 ? 6.877 -10.627 -16.902 1.00 82.81 195 GLY A CA 1
ATOM 1456 C C . GLY A 1 195 ? 7.310 -11.415 -15.663 1.00 82.81 195 GLY A C 1
ATOM 1457 O O . GLY A 1 195 ? 8.063 -12.379 -15.809 1.00 82.81 195 GLY A O 1
ATOM 1458 N N . HIS A 1 196 ? 6.788 -11.115 -14.470 1.00 83.94 196 HIS A N 1
ATOM 1459 C CA . HIS A 1 196 ? 7.200 -11.782 -13.227 1.00 83.94 196 HIS A CA 1
ATOM 1460 C C . HIS A 1 196 ? 7.003 -13.306 -13.247 1.00 83.94 196 HIS A C 1
ATOM 1462 O O . HIS A 1 196 ? 7.852 -14.043 -12.742 1.00 83.94 196 HIS A O 1
ATOM 1468 N N . PHE A 1 197 ? 5.928 -13.814 -13.863 1.00 83.56 197 PHE A N 1
ATOM 1469 C CA . PHE A 1 197 ? 5.703 -15.260 -13.967 1.00 83.56 197 PHE A CA 1
ATOM 1470 C C . PHE A 1 197 ? 6.817 -15.969 -14.749 1.00 83.56 197 PHE A C 1
ATOM 1472 O O . PHE A 1 197 ? 7.197 -17.085 -14.400 1.00 83.56 197 PHE A O 1
ATOM 1479 N N . SER A 1 198 ? 7.380 -15.308 -15.765 1.00 84.19 198 SER A N 1
ATOM 1480 C CA . SER A 1 198 ? 8.444 -15.870 -16.608 1.00 84.19 198 SER A CA 1
ATOM 1481 C C . SER A 1 198 ? 9.823 -15.900 -15.936 1.00 84.19 198 SER A C 1
ATOM 1483 O O . SER A 1 198 ? 10.664 -16.711 -16.314 1.00 84.19 198 SER A O 1
ATOM 1485 N N . ILE A 1 199 ? 10.039 -15.064 -14.913 1.00 83.44 199 ILE A N 1
ATOM 1486 C CA . ILE A 1 199 ? 11.292 -14.999 -14.141 1.00 83.44 199 ILE A CA 1
ATOM 1487 C C . ILE A 1 199 ? 11.431 -16.225 -13.230 1.00 83.44 199 ILE A C 1
ATOM 1489 O O . ILE A 1 199 ? 12.522 -16.770 -13.067 1.00 83.44 199 ILE A O 1
ATOM 1493 N N . GLY A 1 200 ? 10.318 -16.678 -12.650 1.00 79.31 200 GLY A N 1
ATOM 1494 C CA . GLY A 1 200 ? 10.265 -17.817 -11.739 1.00 79.31 200 GLY A CA 1
ATOM 1495 C C . GLY A 1 200 ? 9.597 -17.471 -10.414 1.00 79.31 200 GLY A C 1
ATOM 1496 O O . GLY A 1 200 ? 9.070 -16.379 -10.222 1.00 79.31 200 GLY A O 1
ATOM 1497 N N . TYR A 1 201 ? 9.584 -18.432 -9.493 1.00 76.38 201 TYR A N 1
ATOM 1498 C CA . TYR A 1 201 ? 8.817 -18.316 -8.253 1.00 76.38 201 TYR A CA 1
ATOM 1499 C C . TYR A 1 201 ? 9.381 -17.254 -7.303 1.00 76.38 201 TYR A C 1
ATOM 1501 O O . TYR A 1 201 ? 8.644 -16.377 -6.861 1.00 76.38 201 TYR A O 1
ATOM 1509 N N . SER A 1 202 ? 10.681 -17.318 -6.999 1.00 79.81 202 SER A N 1
ATOM 1510 C CA . SER A 1 202 ? 11.186 -16.651 -5.801 1.00 79.81 202 SER A CA 1
ATOM 1511 C C . SER A 1 202 ? 11.481 -15.163 -5.966 1.00 79.81 202 SER A C 1
ATOM 1513 O O . SER A 1 202 ? 12.143 -14.756 -6.922 1.00 79.81 202 SER A O 1
ATOM 1515 N N . TRP A 1 203 ? 11.103 -14.364 -4.966 1.00 76.56 203 TRP A N 1
ATOM 1516 C CA . TRP A 1 203 ? 11.428 -12.934 -4.893 1.00 76.56 203 TRP A CA 1
ATOM 1517 C C . TRP A 1 203 ? 12.940 -12.655 -4.851 1.00 76.56 203 TRP A C 1
ATOM 1519 O O . TRP A 1 203 ? 13.368 -11.558 -5.191 1.00 76.56 203 TRP A O 1
ATOM 1529 N N . ALA A 1 204 ? 13.753 -13.649 -4.480 1.00 77.38 204 ALA A N 1
ATOM 1530 C CA . ALA A 1 204 ? 15.210 -13.542 -4.421 1.00 77.38 204 ALA A CA 1
ATOM 1531 C C . ALA A 1 204 ? 15.910 -13.696 -5.789 1.00 77.38 204 ALA A C 1
ATOM 1533 O O . ALA A 1 204 ? 17.134 -13.570 -5.868 1.00 77.38 204 ALA A O 1
ATOM 1534 N N . LEU A 1 205 ? 15.169 -14.003 -6.859 1.00 71.88 205 LEU A N 1
ATOM 1535 C CA . LEU A 1 205 ? 15.731 -14.116 -8.206 1.00 71.88 205 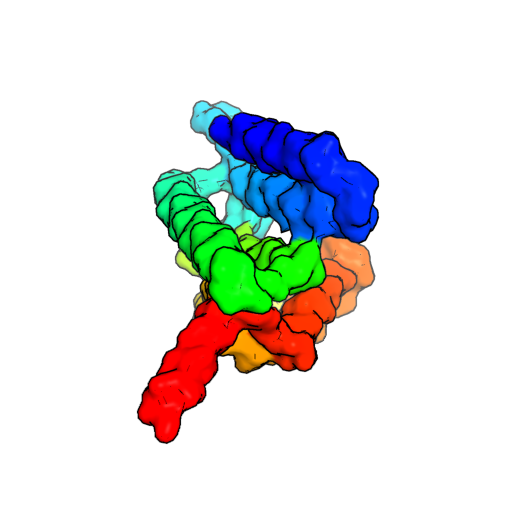LEU A CA 1
ATOM 1536 C C . LEU A 1 205 ? 16.095 -12.738 -8.787 1.00 71.88 205 LEU A C 1
ATOM 1538 O O . LEU A 1 205 ? 15.421 -11.747 -8.491 1.00 71.88 205 LEU A O 1
ATOM 1542 N N . PRO A 1 206 ? 17.110 -12.658 -9.671 1.00 69.88 206 PRO A N 1
ATOM 1543 C CA . PRO A 1 206 ? 17.352 -11.460 -10.470 1.00 69.88 206 PRO A CA 1
ATOM 1544 C C . PRO A 1 206 ? 16.093 -11.097 -11.273 1.00 69.88 206 PRO A C 1
ATOM 1546 O O . PRO A 1 206 ? 15.613 -11.908 -12.061 1.00 69.88 206 PRO A O 1
ATOM 1549 N N . GLY A 1 207 ? 15.546 -9.900 -11.045 1.00 69.75 207 GLY A N 1
ATOM 1550 C CA . GLY A 1 207 ? 14.287 -9.446 -11.653 1.00 69.75 207 GLY A CA 1
ATOM 1551 C C . GLY A 1 207 ? 13.026 -9.669 -10.806 1.00 69.75 207 GLY A C 1
ATOM 1552 O O . GLY A 1 207 ? 11.962 -9.229 -11.221 1.00 69.75 207 GLY A O 1
ATOM 1553 N N . LEU A 1 208 ? 13.157 -10.261 -9.609 1.00 76.69 208 LEU A N 1
ATOM 1554 C CA . LEU A 1 208 ? 12.091 -10.489 -8.621 1.00 76.69 208 LEU A CA 1
ATOM 1555 C C . LEU A 1 208 ? 11.000 -11.453 -9.129 1.00 76.69 208 LEU A C 1
ATOM 1557 O O . LEU A 1 208 ? 10.172 -11.105 -9.964 1.00 76.69 208 LEU A O 1
ATOM 1561 N N . GLY A 1 209 ? 10.971 -12.688 -8.623 1.00 78.81 209 GLY A N 1
ATOM 1562 C CA . GLY A 1 209 ? 9.971 -13.686 -9.021 1.00 78.81 209 GLY A CA 1
ATOM 1563 C C . GLY A 1 209 ? 8.525 -13.328 -8.653 1.00 78.81 209 GLY A C 1
ATOM 1564 O O . GLY A 1 209 ? 8.246 -12.370 -7.928 1.00 78.81 209 GLY A O 1
ATOM 1565 N N . TRP A 1 210 ? 7.579 -14.126 -9.149 1.00 85.88 210 TRP A N 1
ATOM 1566 C CA . TRP A 1 210 ? 6.151 -13.812 -9.067 1.00 85.88 210 TRP A CA 1
ATOM 1567 C C . TRP A 1 210 ? 5.516 -13.986 -7.683 1.00 85.88 210 TRP A C 1
ATOM 1569 O O . TRP A 1 210 ? 4.433 -13.440 -7.459 1.00 85.88 210 TRP A O 1
ATOM 1579 N N . GLU A 1 211 ? 6.144 -14.710 -6.747 1.00 86.06 211 GLU A N 1
ATOM 1580 C CA . GLU A 1 211 ? 5.536 -14.984 -5.434 1.00 86.06 211 GLU A CA 1
ATOM 1581 C C . GLU A 1 211 ? 5.227 -13.701 -4.648 1.00 86.06 211 GLU A C 1
ATOM 1583 O O . GLU A 1 211 ? 4.229 -13.633 -3.933 1.00 86.06 211 GLU A O 1
ATOM 1588 N N . PHE A 1 212 ? 6.049 -12.661 -4.814 1.00 87.00 212 PHE A N 1
ATOM 1589 C CA . PHE A 1 212 ? 5.907 -11.404 -4.084 1.00 87.00 212 PHE A CA 1
ATOM 1590 C C . PHE A 1 212 ? 4.699 -10.575 -4.548 1.00 87.00 212 PHE A C 1
ATOM 1592 O O . PHE A 1 212 ? 3.835 -10.291 -3.714 1.00 87.00 212 PHE A O 1
ATOM 1599 N N . PRO A 1 213 ? 4.543 -10.223 -5.841 1.00 90.75 213 PRO A N 1
ATOM 1600 C CA . PRO A 1 213 ? 3.333 -9.539 -6.297 1.00 90.75 213 PRO A CA 1
ATOM 1601 C C . PRO A 1 213 ? 2.066 -10.392 -6.113 1.00 90.75 213 PRO A C 1
ATOM 1603 O O . PRO A 1 213 ? 1.002 -9.839 -5.832 1.00 90.75 213 PRO A O 1
ATOM 1606 N N . ALA A 1 214 ? 2.157 -11.727 -6.173 1.00 86.19 214 ALA A N 1
ATOM 1607 C CA . ALA A 1 214 ? 1.028 -12.605 -5.857 1.00 86.19 214 ALA A CA 1
ATOM 1608 C C . ALA A 1 214 ? 0.617 -12.537 -4.374 1.00 86.19 214 ALA A C 1
ATOM 1610 O O . ALA A 1 214 ? -0.575 -12.427 -4.073 1.00 86.19 214 ALA A O 1
ATOM 1611 N N . LEU A 1 215 ? 1.583 -12.536 -3.447 1.00 91.81 215 LEU A N 1
ATOM 1612 C CA . LEU A 1 215 ? 1.338 -12.331 -2.017 1.00 91.81 215 LEU A CA 1
ATOM 1613 C C . LEU A 1 215 ? 0.633 -10.992 -1.761 1.00 91.81 215 LEU A C 1
ATOM 1615 O O . LEU A 1 215 ? -0.363 -10.944 -1.037 1.00 91.81 215 LEU A O 1
ATOM 1619 N N . TRP A 1 216 ? 1.115 -9.910 -2.377 1.00 94.50 216 TRP A N 1
ATOM 1620 C CA . TRP A 1 216 ? 0.494 -8.592 -2.234 1.00 94.50 216 TRP A CA 1
ATOM 1621 C C . TRP A 1 216 ? -0.891 -8.528 -2.868 1.00 94.50 216 TRP A C 1
ATOM 1623 O O . TRP A 1 216 ? -1.794 -7.928 -2.287 1.00 94.50 216 TRP A O 1
ATOM 1633 N N . SER A 1 217 ? -1.100 -9.198 -4.003 1.00 93.12 217 SER A N 1
ATOM 1634 C CA . SER A 1 217 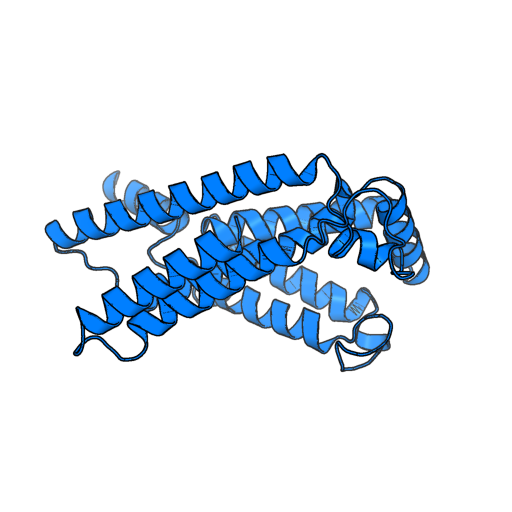? -2.416 -9.288 -4.637 1.00 93.12 217 SER A CA 1
ATOM 1635 C C . SER A 1 217 ? -3.431 -9.942 -3.701 1.00 93.12 217 SER A C 1
ATOM 1637 O O . SER A 1 217 ? -4.530 -9.411 -3.513 1.00 93.12 217 SER A O 1
ATOM 1639 N N . PHE A 1 218 ? -3.033 -11.039 -3.046 1.00 92.12 218 PHE A N 1
ATOM 1640 C CA . PHE A 1 218 ? -3.840 -11.702 -2.028 1.00 92.12 218 PHE A CA 1
ATOM 1641 C C . PHE A 1 218 ? -4.125 -10.777 -0.840 1.00 92.12 218 PHE A C 1
ATOM 1643 O O . PHE A 1 218 ? -5.285 -10.620 -0.464 1.00 92.12 218 PHE A O 1
ATOM 1650 N N . ALA A 1 219 ? -3.104 -10.113 -0.287 1.00 95.06 219 ALA A N 1
ATOM 1651 C CA . ALA A 1 219 ? -3.269 -9.192 0.838 1.00 95.06 219 ALA A CA 1
ATOM 1652 C C . ALA A 1 219 ? -4.246 -8.045 0.518 1.00 95.06 219 ALA A C 1
ATOM 1654 O O . ALA A 1 219 ? -5.117 -7.729 1.328 1.00 95.06 219 ALA A O 1
ATOM 1655 N N . VAL A 1 220 ? -4.148 -7.459 -0.680 1.00 97.31 220 VAL A N 1
ATOM 1656 C CA . VAL A 1 220 ? -5.070 -6.419 -1.155 1.00 97.31 220 VAL A CA 1
ATOM 1657 C C . VAL A 1 220 ? -6.485 -6.980 -1.343 1.00 97.31 220 VAL A C 1
ATOM 1659 O O . VAL A 1 220 ? -7.455 -6.345 -0.923 1.00 97.31 220 VAL A O 1
ATOM 1662 N N . ALA A 1 221 ? -6.622 -8.194 -1.890 1.00 93.38 221 ALA A N 1
ATOM 1663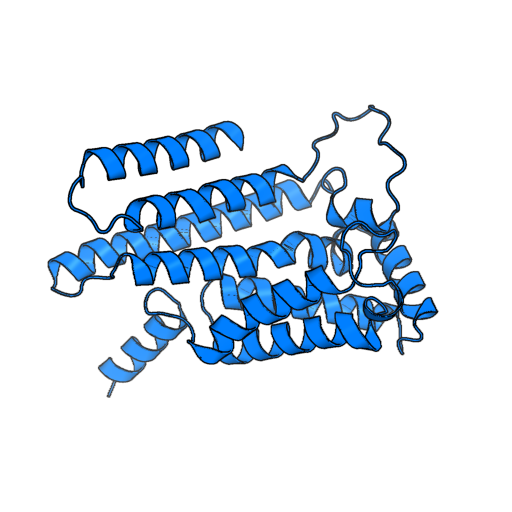 C CA . ALA A 1 221 ? -7.920 -8.816 -2.164 1.00 93.38 221 ALA A CA 1
ATOM 1664 C C . ALA A 1 221 ? -8.763 -9.013 -0.894 1.00 93.38 221 ALA A C 1
ATOM 1666 O O . ALA A 1 221 ? -9.993 -8.905 -0.947 1.00 93.38 221 ALA A O 1
ATOM 1667 N N . LEU A 1 222 ? -8.121 -9.236 0.261 1.00 95.12 222 LEU A N 1
ATOM 1668 C CA . LEU A 1 222 ? -8.801 -9.325 1.558 1.00 95.12 222 LEU A CA 1
ATOM 1669 C C . LEU A 1 222 ? -9.647 -8.074 1.840 1.00 95.12 222 LEU A C 1
ATOM 1671 O O . LEU A 1 222 ? -10.772 -8.199 2.318 1.00 95.12 222 LEU A O 1
ATOM 1675 N N . PHE A 1 223 ? -9.185 -6.877 1.472 1.00 96.19 223 PHE A N 1
ATOM 1676 C CA . PHE A 1 223 ? -9.956 -5.643 1.671 1.00 96.19 223 PHE A CA 1
ATOM 1677 C C . PHE A 1 223 ? -11.106 -5.477 0.671 1.00 96.19 223 PHE A C 1
ATOM 1679 O O . PHE A 1 223 ? -12.111 -4.842 0.992 1.00 96.19 223 PHE A O 1
ATOM 1686 N N . GLY A 1 224 ? -11.019 -6.094 -0.509 1.00 93.69 224 GLY A N 1
ATOM 1687 C CA . GLY A 1 224 ? -12.152 -6.203 -1.432 1.00 93.69 224 GLY A CA 1
ATOM 1688 C C . GLY A 1 224 ? -13.256 -7.103 -0.869 1.00 93.69 224 GLY A C 1
ATOM 1689 O O . GLY A 1 224 ? -14.444 -6.774 -0.942 1.00 93.69 224 GLY A O 1
ATOM 1690 N N . MET A 1 225 ? -12.852 -8.210 -0.239 1.00 90.56 225 MET A N 1
ATOM 1691 C CA . MET A 1 225 ? -13.750 -9.219 0.325 1.00 90.56 225 MET A CA 1
ATOM 1692 C C . MET A 1 225 ? -14.379 -8.782 1.649 1.00 90.56 225 MET A C 1
ATOM 1694 O O . MET A 1 225 ? -15.603 -8.773 1.766 1.00 90.56 225 MET A O 1
ATOM 1698 N N . PHE A 1 226 ? -13.572 -8.375 2.629 1.00 89.69 226 PHE A N 1
ATOM 1699 C CA . PHE A 1 226 ? -14.040 -7.997 3.966 1.00 89.69 226 PHE A CA 1
ATOM 1700 C C . PHE A 1 226 ? -14.487 -6.535 4.046 1.00 89.69 226 PHE A C 1
ATOM 1702 O O . PHE A 1 226 ? -15.358 -6.191 4.845 1.00 89.69 226 PHE A O 1
ATOM 1709 N N . GLY A 1 227 ? -13.979 -5.683 3.154 1.00 91.69 227 GLY A N 1
ATOM 1710 C CA . GLY A 1 227 ? -14.334 -4.274 3.092 1.00 91.69 227 GLY A CA 1
ATOM 1711 C C . GLY A 1 227 ? -13.477 -3.381 3.995 1.00 91.69 227 GLY A C 1
ATOM 1712 O O . GLY A 1 227 ? -12.398 -3.773 4.441 1.00 91.69 227 GLY A O 1
ATOM 1713 N N . PRO A 1 228 ? -13.947 -2.149 4.253 1.00 92.12 228 PRO A N 1
ATOM 1714 C CA . PRO A 1 228 ? -13.141 -1.100 4.869 1.00 92.12 228 PRO A CA 1
ATOM 1715 C C . PRO A 1 228 ? -12.880 -1.288 6.367 1.00 92.12 228 PRO A C 1
ATOM 1717 O O . PRO A 1 228 ? -11.932 -0.706 6.883 1.00 92.12 228 PRO A O 1
ATOM 1720 N N . GLY A 1 229 ? -13.699 -2.062 7.082 1.00 91.06 229 GLY A N 1
ATOM 1721 C CA . GLY A 1 229 ? -13.712 -2.063 8.547 1.00 91.06 229 GLY A CA 1
ATOM 1722 C C . GLY A 1 229 ? -14.286 -0.761 9.138 1.00 91.06 229 GLY A C 1
ATOM 1723 O O . GLY A 1 229 ? -14.464 0.237 8.427 1.00 91.06 229 GLY A O 1
ATOM 1724 N N . PRO A 1 230 ? -14.604 -0.741 10.442 1.00 88.31 230 PRO A N 1
ATOM 1725 C CA . PRO A 1 230 ? -15.349 0.363 11.051 1.00 88.31 230 PRO A CA 1
ATOM 1726 C C . PRO A 1 230 ? -14.501 1.624 11.292 1.00 88.31 230 PRO A C 1
ATOM 1728 O O . PRO A 1 230 ? -15.041 2.724 11.414 1.00 88.31 230 PRO A O 1
ATOM 1731 N N . ILE A 1 231 ? -13.170 1.498 11.300 1.00 88.25 231 ILE A N 1
ATOM 1732 C CA . ILE A 1 231 ? -12.235 2.624 11.414 1.00 88.25 231 ILE A CA 1
ATOM 1733 C C . ILE A 1 231 ? -11.709 2.971 10.009 1.00 88.25 231 ILE A C 1
ATOM 1735 O O . ILE A 1 231 ? -10.593 2.640 9.600 1.00 88.25 231 ILE A O 1
ATOM 1739 N N . SER A 1 232 ? -12.568 3.628 9.234 1.00 92.50 232 SER A N 1
ATOM 1740 C CA . SER A 1 232 ? -12.330 4.003 7.833 1.00 92.50 232 SER A CA 1
ATOM 1741 C C . SER A 1 232 ? -13.086 5.284 7.458 1.00 92.50 232 SER A C 1
ATOM 1743 O O . SER A 1 232 ? -13.976 5.734 8.194 1.00 92.50 232 SER A O 1
ATOM 1745 N N . LEU A 1 233 ? -12.735 5.900 6.323 1.00 93.12 233 LEU A N 1
ATOM 1746 C CA . LEU A 1 233 ? -13.531 6.994 5.762 1.00 93.12 233 LEU A CA 1
ATOM 1747 C C . LEU A 1 233 ? -14.862 6.494 5.187 1.00 93.12 233 LEU A C 1
ATOM 1749 O O . LEU A 1 233 ? -15.870 7.171 5.379 1.00 93.12 233 LEU A O 1
ATOM 1753 N N . ASP A 1 234 ? -14.894 5.305 4.587 1.00 93.56 234 ASP A N 1
ATOM 1754 C CA . ASP A 1 234 ? -16.116 4.668 4.082 1.00 93.56 234 ASP A CA 1
ATOM 1755 C C . ASP A 1 234 ? -17.175 4.529 5.192 1.00 93.56 234 ASP A C 1
ATOM 1757 O O . ASP A 1 234 ? -18.285 5.045 5.059 1.00 93.56 234 ASP A O 1
ATOM 1761 N N . ALA A 1 235 ? -16.809 3.978 6.357 1.00 90.38 235 ALA A N 1
ATOM 1762 C CA . ALA A 1 235 ? -17.728 3.852 7.496 1.00 90.38 235 ALA A CA 1
ATOM 1763 C C . ALA A 1 235 ? -18.239 5.217 8.009 1.00 90.38 235 ALA A C 1
ATOM 1765 O O . ALA A 1 235 ? -19.388 5.367 8.445 1.00 90.38 235 ALA A O 1
ATOM 1766 N N . LYS A 1 236 ? -17.398 6.258 7.946 1.00 87.06 236 LYS A N 1
ATOM 1767 C CA . LYS A 1 236 ? -17.792 7.630 8.306 1.00 87.06 236 LYS A CA 1
ATOM 1768 C C . LYS A 1 236 ? -18.791 8.225 7.307 1.00 87.06 236 LYS A C 1
ATOM 1770 O O . LYS A 1 236 ? -19.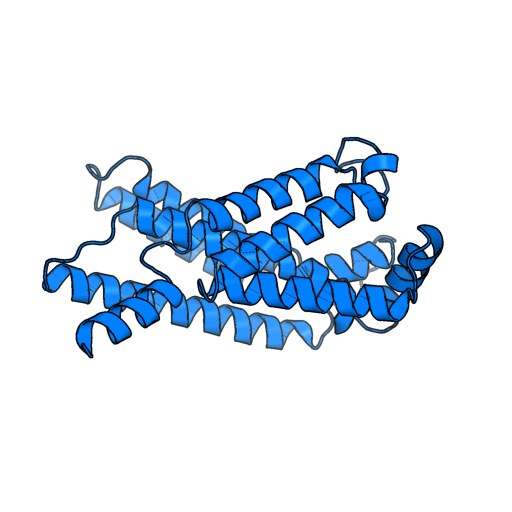659 8.997 7.709 1.00 87.06 236 LYS A O 1
ATOM 1775 N N . LEU A 1 237 ? -18.657 7.918 6.022 1.00 88.31 237 LEU A N 1
ATOM 1776 C CA . LEU A 1 237 ? -19.582 8.390 4.993 1.00 88.31 237 LEU A CA 1
ATOM 1777 C C . LEU A 1 237 ? -20.939 7.680 5.096 1.00 88.31 237 LEU A C 1
ATOM 1779 O O . LEU A 1 237 ? -21.973 8.343 5.011 1.00 88.31 237 LEU A O 1
ATOM 1783 N N . ASP A 1 238 ? -20.944 6.378 5.375 1.00 87.06 238 ASP A N 1
ATOM 1784 C CA . ASP A 1 238 ? -22.175 5.587 5.501 1.00 87.06 238 ASP A CA 1
ATOM 1785 C C . ASP A 1 238 ? -22.993 5.953 6.750 1.00 87.06 238 ASP A C 1
ATOM 1787 O O . ASP A 1 238 ? -24.215 6.118 6.681 1.00 87.06 238 ASP A O 1
ATOM 1791 N N . SER A 1 239 ? -22.327 6.184 7.887 1.00 79.56 239 SER A N 1
ATOM 1792 C CA . SER A 1 239 ? -22.991 6.673 9.110 1.00 79.56 239 SER A CA 1
ATOM 1793 C C . SER A 1 239 ? -23.656 8.042 8.925 1.00 79.56 239 SER A C 1
ATOM 1795 O O . SER A 1 239 ? -24.758 8.260 9.423 1.00 79.56 239 SER A O 1
ATOM 1797 N N . ARG A 1 240 ? -23.040 8.957 8.163 1.00 74.31 240 ARG A N 1
ATOM 1798 C CA . ARG A 1 240 ? -23.642 10.265 7.844 1.00 74.31 240 ARG A CA 1
ATOM 1799 C C . ARG A 1 240 ? -24.883 10.143 6.967 1.00 74.31 240 ARG A C 1
ATOM 1801 O O . ARG A 1 240 ? -25.832 10.887 7.177 1.00 74.31 240 ARG A O 1
ATOM 1808 N N . ARG A 1 241 ? -24.874 9.224 5.998 1.00 75.69 241 ARG A N 1
ATOM 1809 C CA . ARG A 1 241 ? -26.040 8.956 5.141 1.00 75.69 241 ARG A CA 1
ATOM 1810 C C . ARG A 1 241 ? -27.206 8.393 5.948 1.00 75.69 241 ARG A C 1
ATOM 1812 O O . ARG A 1 241 ? -28.333 8.820 5.751 1.00 75.69 241 ARG A O 1
ATOM 1819 N N . SER A 1 242 ? -26.914 7.492 6.881 1.00 75.44 242 SER A N 1
ATOM 1820 C CA . SER A 1 242 ? -27.931 6.826 7.704 1.00 75.44 242 SER A CA 1
ATOM 1821 C C . SER A 1 242 ? -28.557 7.740 8.764 1.00 75.44 242 SER A C 1
ATOM 1823 O O . SER A 1 242 ? -29.689 7.509 9.155 1.00 75.44 242 SER A O 1
ATOM 1825 N N . GLY A 1 243 ? -27.842 8.770 9.233 1.00 60.88 243 GLY A N 1
ATOM 1826 C CA . GLY A 1 243 ? -28.372 9.763 10.182 1.00 60.88 243 GLY A CA 1
ATOM 1827 C C . GLY A 1 243 ? -29.050 10.980 9.539 1.00 60.88 243 GLY A C 1
ATOM 1828 O O . GLY A 1 243 ? -29.504 11.862 10.260 1.00 60.88 243 GLY A O 1
ATOM 1829 N N . ALA A 1 244 ? -29.063 11.063 8.205 1.00 56.66 244 ALA A N 1
ATOM 1830 C CA . ALA A 1 244 ? -29.727 12.121 7.438 1.00 56.66 244 ALA A CA 1
ATOM 1831 C C . ALA A 1 244 ? -31.038 11.653 6.771 1.00 56.66 244 ALA A C 1
ATOM 1833 O O . ALA A 1 244 ? -31.689 12.457 6.103 1.00 56.66 244 ALA A O 1
ATOM 1834 N N . ALA A 1 245 ? -31.384 10.371 6.927 1.00 47.00 245 ALA A N 1
ATOM 1835 C CA . ALA A 1 245 ? -32.646 9.754 6.521 1.00 47.00 245 ALA A CA 1
ATOM 1836 C C . ALA A 1 245 ? -33.562 9.599 7.742 1.00 47.00 245 ALA A C 1
ATOM 1838 O O . ALA A 1 245 ? -34.793 9.705 7.552 1.00 47.00 245 ALA A O 1
#

Sequence (245 aa):
MVVIALLCVVVVGVVALIRHPNGPFFEPLSILLPGLIIGRLLSTVWLIPAGQPVPKLSELILGETGPGVAYFEPLSLVFVVAVSLYVLAQAHRSITASSNGANFSASDWLVTLLRIYVGLMFISHFTGHIFAGPIPFDAFVDLFGQIGMPLPAASVVLAGLIEITVCIGLTFGLWTRPVAVLGTFYLLFAVGIGGHFSIGYSWALPGLGWEFPALWSFAVALFGMFGPGPISLDAKLDSRRSGAA

pLDDT: mean 74.47, std 18.02, range [39.78, 98.31]

Radius of gyration: 19.7 Å; chains: 1; bounding box: 63×35×58 Å